Protein AF-A0A928ZS69-F1 (afdb_monomer_lite)

Structure (mmCIF, N/CA/C/O backbone):
data_AF-A0A928ZS69-F1
#
_entry.id   AF-A0A928ZS69-F1
#
loop_
_atom_site.group_PDB
_atom_site.id
_atom_site.type_symbol
_atom_site.label_atom_id
_atom_site.label_alt_id
_atom_site.label_comp_id
_atom_site.label_asym_id
_atom_site.label_entity_id
_atom_site.label_seq_id
_atom_site.pdbx_PDB_ins_code
_atom_site.Cartn_x
_atom_site.Cartn_y
_atom_site.Cartn_z
_atom_site.occupancy
_atom_site.B_iso_or_equiv
_atom_site.auth_seq_id
_atom_site.auth_comp_id
_atom_site.auth_asym_id
_atom_site.auth_atom_id
_atom_site.pdbx_PDB_model_num
ATOM 1 N N . MET A 1 1 ? 31.837 21.380 -60.519 1.00 52.06 1 MET A N 1
ATOM 2 C CA . MET A 1 1 ? 32.687 22.380 -59.843 1.00 52.06 1 MET A CA 1
ATOM 3 C C . MET A 1 1 ? 31.776 23.317 -59.082 1.00 52.06 1 MET A C 1
ATOM 5 O O . MET A 1 1 ? 30.892 23.883 -59.709 1.00 52.06 1 MET A O 1
ATOM 9 N N . ASN A 1 2 ? 31.932 23.358 -57.757 1.00 49.41 2 ASN A N 1
ATOM 10 C CA . ASN A 1 2 ? 31.827 24.525 -56.868 1.00 49.41 2 ASN A CA 1
ATOM 11 C C . ASN A 1 2 ? 31.516 24.033 -55.454 1.00 49.41 2 ASN A C 1
ATOM 13 O O . ASN A 1 2 ? 30.385 23.741 -55.080 1.00 49.41 2 ASN A O 1
ATOM 17 N N . SER A 1 3 ? 32.611 23.883 -54.725 1.00 57.19 3 SER A N 1
ATOM 18 C CA . SER A 1 3 ? 32.737 23.588 -53.311 1.00 57.19 3 SER A CA 1
ATOM 19 C C . SER A 1 3 ? 32.250 24.773 -52.474 1.00 57.19 3 SER A C 1
ATOM 21 O O . SER A 1 3 ? 32.587 25.909 -52.799 1.00 57.19 3 SER A O 1
ATOM 23 N N . ASN A 1 4 ? 31.582 24.521 -51.346 1.00 54.34 4 ASN A N 1
ATOM 24 C CA . ASN A 1 4 ? 31.910 25.264 -50.131 1.00 54.34 4 ASN A CA 1
ATOM 25 C C . ASN A 1 4 ? 31.551 24.484 -48.860 1.00 54.34 4 ASN A C 1
ATOM 27 O O . ASN A 1 4 ? 30.410 24.093 -48.632 1.00 54.34 4 ASN A O 1
ATOM 31 N N . LEU A 1 5 ? 32.599 24.253 -48.076 1.00 50.59 5 LEU A N 1
ATOM 32 C CA . LEU A 1 5 ? 32.616 23.784 -46.697 1.00 50.59 5 LEU A CA 1
ATOM 33 C C . LEU A 1 5 ? 32.276 24.958 -45.762 1.00 50.59 5 LEU A C 1
ATOM 35 O O . LEU A 1 5 ? 32.548 26.101 -46.128 1.00 50.59 5 LEU A O 1
ATOM 39 N N . THR A 1 6 ? 31.854 24.672 -44.522 1.00 53.41 6 THR A N 1
ATOM 40 C CA . THR A 1 6 ? 32.539 25.124 -43.277 1.00 53.41 6 THR A CA 1
ATOM 41 C C . THR A 1 6 ? 31.583 25.385 -42.096 1.00 53.41 6 THR A C 1
ATOM 43 O O . THR A 1 6 ? 30.849 26.363 -42.078 1.00 53.41 6 THR A O 1
ATOM 46 N N . SER A 1 7 ? 31.727 24.502 -41.095 1.00 46.88 7 SER A N 1
ATOM 47 C CA . SER A 1 7 ? 31.716 24.680 -39.626 1.00 46.88 7 SER A CA 1
ATOM 48 C C . SER A 1 7 ? 30.489 25.149 -38.837 1.00 46.88 7 SER A C 1
ATOM 50 O O . SER A 1 7 ? 29.906 26.193 -39.095 1.00 46.88 7 SER A O 1
ATOM 52 N N . GLY A 1 8 ? 30.256 24.443 -37.715 1.00 52.53 8 GLY A N 1
ATOM 53 C CA . GLY A 1 8 ? 29.546 25.013 -36.566 1.00 52.53 8 GLY A CA 1
ATOM 54 C C . GLY A 1 8 ? 29.026 24.075 -35.467 1.00 52.53 8 GLY A C 1
ATOM 55 O O . GLY A 1 8 ? 28.020 24.420 -34.862 1.00 52.53 8 GLY A O 1
ATOM 56 N N . LEU A 1 9 ? 29.635 22.912 -35.183 1.00 53.66 9 LEU A N 1
ATOM 57 C CA . LEU A 1 9 ? 29.289 22.127 -33.981 1.00 53.66 9 LEU A CA 1
ATOM 58 C C . LEU A 1 9 ? 29.916 22.785 -32.736 1.00 53.66 9 LEU A C 1
ATOM 60 O O . LEU A 1 9 ? 31.131 22.723 -32.552 1.00 53.66 9 LEU A O 1
ATOM 64 N N . GLN A 1 10 ? 29.098 23.394 -31.876 1.00 60.47 10 GLN A N 1
ATOM 65 C CA . GLN A 1 10 ? 29.521 23.924 -30.577 1.00 60.47 10 GLN A CA 1
ATOM 66 C C . GLN A 1 10 ? 29.057 22.964 -29.468 1.00 60.47 10 GLN A C 1
ATOM 68 O O . GLN A 1 10 ? 27.871 22.892 -29.154 1.00 60.47 10 GLN A O 1
ATOM 73 N N . ALA A 1 11 ? 29.990 22.215 -28.878 1.00 67.62 11 ALA A N 1
ATOM 74 C CA . ALA A 1 11 ? 29.738 21.401 -27.688 1.00 67.62 11 ALA A CA 1
ATOM 75 C C . ALA A 1 11 ? 29.699 22.279 -26.416 1.00 67.62 11 ALA A C 1
ATOM 77 O O . ALA A 1 11 ? 30.499 23.217 -26.304 1.00 67.62 11 ALA A O 1
ATOM 78 N N . PRO A 1 12 ? 28.824 21.992 -25.432 1.00 65.50 12 PRO A N 1
ATOM 79 C CA . PRO A 1 12 ? 28.835 22.684 -24.150 1.00 65.50 12 PRO A CA 1
ATOM 80 C C . PRO A 1 12 ? 30.030 22.252 -23.286 1.00 65.50 12 PRO A C 1
ATOM 82 O O . PRO A 1 12 ? 30.376 21.079 -23.164 1.00 65.50 12 PRO A O 1
ATOM 85 N N . LYS A 1 13 ? 30.666 23.256 -22.686 1.00 64.12 13 LYS A N 1
ATOM 86 C CA . LYS A 1 13 ? 31.858 23.183 -21.835 1.00 64.12 13 LYS A CA 1
ATOM 87 C C . LYS A 1 13 ? 31.489 22.632 -20.442 1.00 64.12 13 LYS A C 1
ATOM 89 O O . LYS A 1 13 ? 30.605 23.217 -19.816 1.00 64.12 13 LYS A O 1
ATOM 94 N N . PRO A 1 14 ? 32.157 21.593 -19.904 1.00 61.00 14 PRO A N 1
ATOM 95 C CA . PRO A 1 14 ? 31.966 21.183 -18.515 1.00 61.00 14 PRO A CA 1
ATOM 96 C C . PRO A 1 14 ? 32.609 22.219 -17.583 1.00 61.00 14 PRO A C 1
ATOM 98 O O . PRO A 1 14 ? 33.804 22.510 -17.685 1.00 61.00 14 PRO A O 1
ATOM 101 N N . GLN A 1 15 ? 31.806 22.822 -16.705 1.00 60.47 15 GLN A N 1
ATOM 102 C CA . GLN A 1 15 ? 32.299 23.734 -15.677 1.00 60.47 15 GLN A CA 1
ATOM 103 C C . GLN A 1 15 ? 32.745 22.940 -14.451 1.00 60.47 15 GLN A C 1
ATOM 105 O O . GLN A 1 15 ? 32.098 21.986 -14.028 1.00 60.47 15 GLN A O 1
ATOM 110 N N . GLY A 1 16 ? 33.921 23.321 -13.957 1.00 54.66 16 GLY A N 1
ATOM 111 C CA . GLY A 1 16 ? 34.729 22.555 -13.029 1.00 54.66 16 GLY A CA 1
ATOM 112 C C . GLY A 1 16 ? 34.169 22.448 -11.616 1.00 54.66 16 GLY A C 1
ATOM 113 O O . GLY A 1 16 ? 33.517 23.348 -11.092 1.00 54.66 16 GLY A O 1
ATOM 114 N N . LEU A 1 17 ? 34.554 21.332 -11.002 1.00 53.12 17 LEU A N 1
ATOM 115 C CA . LEU A 1 17 ? 34.678 21.132 -9.567 1.00 53.12 17 LEU A CA 1
ATOM 116 C C . LEU A 1 17 ? 35.292 22.359 -8.879 1.00 53.12 17 LEU A C 1
ATOM 118 O O . LEU A 1 17 ? 36.409 22.764 -9.208 1.00 53.12 17 LEU A O 1
ATOM 122 N N . ASN A 1 18 ? 34.607 22.881 -7.862 1.00 59.72 18 ASN A N 1
ATOM 123 C CA . ASN A 1 18 ? 35.239 23.706 -6.844 1.00 59.72 18 ASN A CA 1
ATOM 124 C C . ASN A 1 18 ? 34.989 23.097 -5.463 1.00 59.72 18 ASN A C 1
ATOM 126 O O . ASN A 1 18 ? 33.893 23.142 -4.912 1.00 59.72 18 ASN A O 1
ATOM 130 N N . SER A 1 19 ? 36.047 22.496 -4.938 1.00 59.12 19 SER A N 1
ATOM 131 C CA . SER A 1 19 ? 36.194 21.995 -3.581 1.00 59.12 19 SER A CA 1
ATOM 132 C C . SER A 1 19 ? 37.065 22.972 -2.790 1.00 59.12 19 SER A C 1
ATOM 134 O O . SER A 1 19 ? 38.225 23.159 -3.156 1.00 59.12 19 SER A O 1
ATOM 136 N N . ARG A 1 20 ? 36.507 23.574 -1.728 1.00 54.97 20 ARG A N 1
ATOM 137 C CA . ARG A 1 20 ? 37.128 24.322 -0.599 1.00 54.97 20 ARG A CA 1
ATOM 138 C C . ARG A 1 20 ? 36.021 25.204 -0.010 1.00 54.97 20 ARG A C 1
ATOM 140 O O . ARG A 1 20 ? 35.294 25.813 -0.772 1.00 54.97 20 ARG A O 1
ATOM 147 N N . GLY A 1 21 ? 35.810 25.395 1.280 1.00 45.00 21 GLY A N 1
ATOM 148 C CA . GLY A 1 21 ? 36.382 24.960 2.547 1.00 45.00 21 GLY A CA 1
ATOM 149 C C . GLY A 1 21 ? 35.400 25.506 3.606 1.00 45.00 21 GLY A C 1
ATOM 150 O O . GLY A 1 21 ? 34.723 26.496 3.365 1.00 45.00 21 GLY A O 1
ATOM 151 N N . ARG A 1 22 ? 35.119 24.756 4.666 1.00 49.00 22 ARG A N 1
ATOM 152 C CA . ARG A 1 22 ? 35.735 24.926 5.991 1.00 49.00 22 ARG A CA 1
ATOM 153 C C . ARG A 1 22 ? 35.229 26.155 6.775 1.00 49.00 22 ARG A C 1
ATOM 155 O O . ARG A 1 22 ? 35.541 27.281 6.419 1.00 49.00 22 ARG A O 1
ATOM 162 N N . HIS A 1 23 ? 34.629 25.827 7.926 1.00 48.44 23 HIS A N 1
ATOM 163 C CA . HIS A 1 23 ? 34.365 26.638 9.126 1.00 48.44 23 HIS A CA 1
ATOM 164 C C . HIS A 1 23 ? 33.170 27.593 9.082 1.00 48.44 23 HIS A C 1
ATOM 166 O O . HIS A 1 23 ? 33.235 28.634 8.452 1.00 48.44 23 HIS A O 1
ATOM 172 N N . GLU A 1 24 ? 32.137 27.279 9.866 1.00 49.50 24 GLU A N 1
ATOM 173 C CA . GLU A 1 24 ? 31.818 28.050 11.074 1.00 49.50 24 GLU A CA 1
ATOM 174 C C . GLU A 1 24 ? 31.040 27.170 12.061 1.00 49.50 24 GLU A C 1
ATOM 176 O O . GLU A 1 24 ? 30.168 26.379 11.706 1.00 49.50 24 GLU A O 1
ATOM 181 N N . ALA A 1 25 ? 31.465 27.255 13.317 1.00 47.62 25 ALA A N 1
ATOM 182 C CA . ALA A 1 25 ? 31.039 26.428 14.425 1.00 47.62 25 ALA A CA 1
ATOM 183 C C . ALA A 1 25 ? 29.784 27.016 15.081 1.00 47.62 25 ALA A C 1
ATOM 185 O O . ALA A 1 25 ? 29.867 27.961 15.863 1.00 47.62 25 ALA A O 1
ATOM 186 N N . GLY A 1 26 ? 28.626 26.409 14.829 1.00 48.03 26 GLY A N 1
ATOM 187 C CA . GLY A 1 26 ? 27.419 26.628 15.623 1.00 48.03 26 GLY A CA 1
ATOM 188 C C . GLY A 1 26 ? 27.461 25.788 16.897 1.00 48.03 26 GLY A C 1
ATOM 189 O O . GLY A 1 26 ? 27.039 24.635 16.902 1.00 48.03 26 GLY A O 1
ATOM 190 N N . LYS A 1 27 ? 27.981 26.355 17.991 1.00 55.06 27 LYS A N 1
ATOM 191 C CA . LYS A 1 27 ? 27.787 25.813 19.345 1.00 55.06 27 LYS A CA 1
ATOM 192 C C . LYS A 1 27 ? 26.307 25.948 19.717 1.00 55.06 27 LYS A C 1
ATOM 194 O O . LYS A 1 27 ? 25.904 26.998 20.206 1.00 55.06 27 LYS A O 1
ATOM 199 N N . SER A 1 28 ? 25.518 24.893 19.524 1.00 51.44 28 SER A N 1
ATOM 200 C CA . SER A 1 28 ? 24.246 24.735 20.231 1.00 51.44 28 SER A CA 1
ATOM 201 C C . SER A 1 28 ? 24.444 23.752 21.376 1.00 51.44 28 SER A C 1
ATOM 203 O O . SER A 1 28 ? 24.835 22.601 21.192 1.00 51.44 28 SER A O 1
ATOM 205 N N . LYS A 1 29 ? 24.278 24.292 22.576 1.00 55.56 29 LYS A N 1
ATOM 206 C CA . LYS A 1 29 ? 24.449 23.658 23.873 1.00 55.56 29 LYS A CA 1
ATOM 207 C C . LYS A 1 29 ? 23.149 22.909 24.158 1.00 55.56 29 LYS A C 1
ATOM 209 O O . LYS A 1 29 ? 22.140 23.544 24.434 1.00 55.56 29 LYS A O 1
ATOM 214 N N . ILE A 1 30 ? 23.165 21.588 24.009 1.00 56.69 30 ILE A N 1
ATOM 215 C CA . ILE A 1 30 ? 22.073 20.728 24.464 1.00 56.69 30 ILE A CA 1
ATOM 216 C C . ILE A 1 30 ? 22.523 20.181 25.808 1.00 56.69 30 ILE A C 1
ATOM 218 O O . ILE A 1 30 ? 23.520 19.463 25.901 1.00 56.69 30 ILE A O 1
ATOM 222 N N . ASP A 1 31 ? 21.836 20.638 26.845 1.00 56.50 31 ASP A N 1
ATOM 223 C CA . ASP A 1 31 ? 22.073 20.246 28.217 1.00 56.50 31 ASP A CA 1
ATOM 224 C C . ASP A 1 31 ? 21.759 18.751 28.387 1.00 56.50 31 ASP A C 1
ATOM 226 O O . ASP A 1 31 ? 20.649 18.274 28.157 1.00 56.50 31 ASP A O 1
ATOM 230 N N . ASP A 1 32 ? 22.807 18.020 28.757 1.00 52.19 32 ASP A N 1
ATOM 231 C CA . ASP A 1 32 ? 22.828 16.611 29.130 1.00 52.19 32 ASP A CA 1
ATOM 232 C C . ASP A 1 32 ? 22.038 16.431 30.440 1.00 52.19 32 ASP A C 1
ATOM 234 O O . ASP A 1 32 ? 22.563 16.629 31.540 1.00 52.19 32 ASP A O 1
ATOM 238 N N . CYS A 1 33 ? 20.754 16.074 30.342 1.00 48.41 33 CYS A N 1
ATOM 239 C CA . CYS A 1 33 ? 19.967 15.575 31.473 1.00 48.41 33 CYS A CA 1
ATOM 240 C C . CYS A 1 33 ? 20.429 14.152 31.815 1.00 48.41 33 CYS A C 1
ATOM 242 O O . CYS A 1 33 ? 19.803 13.146 31.490 1.00 48.41 33 CYS A O 1
ATOM 244 N N . LYS A 1 34 ? 21.575 14.083 32.490 1.00 46.00 34 LYS A N 1
ATOM 245 C CA . LYS A 1 34 ? 22.149 12.868 33.056 1.00 46.00 34 LYS A CA 1
ATOM 246 C C . LYS A 1 34 ? 21.381 12.476 34.314 1.00 46.00 34 LYS A C 1
ATOM 248 O O . LYS A 1 34 ? 21.787 12.797 35.434 1.00 46.00 34 LYS A O 1
ATOM 253 N N . GLU A 1 35 ? 20.274 11.767 34.134 1.00 46.28 35 GLU A N 1
ATOM 254 C CA . GLU A 1 35 ? 19.536 11.148 35.232 1.00 46.28 35 GLU A CA 1
ATOM 255 C C . GLU A 1 35 ? 20.348 9.970 35.790 1.00 46.28 35 GLU A C 1
ATOM 257 O O . GLU A 1 35 ? 20.321 8.836 35.312 1.00 46.28 35 GLU A O 1
ATOM 262 N N . LYS A 1 36 ? 21.169 10.269 36.801 1.00 46.81 36 LYS A N 1
ATOM 263 C CA . LYS A 1 36 ? 21.888 9.275 37.599 1.00 46.81 36 LYS A CA 1
ATOM 264 C C . LYS A 1 36 ? 20.885 8.514 38.464 1.00 46.81 36 LYS A C 1
ATOM 266 O O . LYS A 1 36 ? 20.670 8.875 39.622 1.00 46.81 36 LYS A O 1
ATOM 271 N N . SER A 1 37 ? 20.335 7.423 37.937 1.00 46.66 37 SER A N 1
ATOM 272 C CA . SER A 1 37 ? 19.657 6.411 38.750 1.00 46.66 37 SER A CA 1
ATOM 273 C C . SER A 1 37 ? 20.688 5.716 39.643 1.00 46.66 37 SER A C 1
ATOM 275 O O . SER A 1 37 ? 21.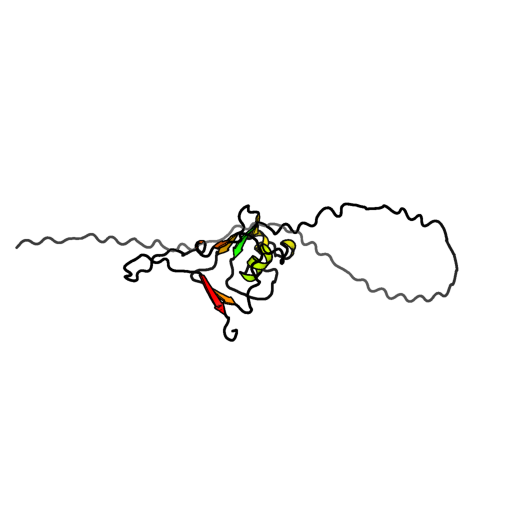378 4.772 39.261 1.00 46.66 37 SER A O 1
ATOM 277 N N . THR A 1 38 ? 20.864 6.275 40.838 1.00 49.91 38 THR A N 1
ATOM 278 C CA . THR A 1 38 ? 21.715 5.730 41.894 1.00 49.91 38 THR A CA 1
ATOM 279 C C . THR A 1 38 ? 20.842 4.815 42.742 1.00 49.91 38 THR A C 1
ATOM 281 O O . THR A 1 38 ? 20.272 5.244 43.745 1.00 49.91 38 THR A O 1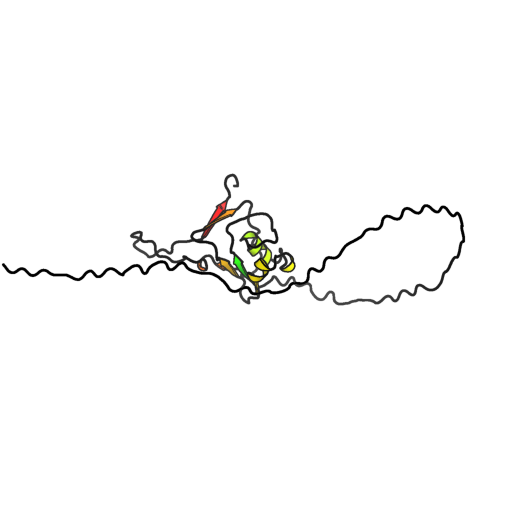
ATOM 284 N N . ALA A 1 39 ? 20.711 3.553 42.336 1.00 45.59 39 ALA A N 1
ATOM 285 C CA . ALA A 1 39 ? 20.084 2.528 43.160 1.00 45.59 39 ALA A CA 1
ATOM 286 C C . ALA A 1 39 ? 20.998 2.232 44.361 1.00 45.59 39 ALA A C 1
ATOM 288 O O . ALA A 1 39 ? 21.967 1.477 44.278 1.00 45.59 39 ALA A O 1
ATOM 289 N N . ARG A 1 40 ? 20.717 2.889 45.489 1.00 55.84 40 ARG A N 1
ATOM 290 C CA . ARG A 1 40 ? 21.316 2.561 46.781 1.00 55.84 40 ARG A CA 1
ATOM 291 C C . ARG A 1 40 ? 20.722 1.246 47.273 1.00 55.84 40 ARG A C 1
ATOM 293 O O . ARG A 1 40 ? 19.564 1.187 47.670 1.00 55.84 40 ARG A O 1
ATOM 300 N N . SER A 1 41 ? 21.560 0.217 47.258 1.00 49.59 41 SER A N 1
ATOM 301 C CA . SER A 1 41 ? 21.392 -0.995 48.050 1.00 49.59 41 SER A CA 1
ATOM 302 C C . SER A 1 41 ? 21.335 -0.630 49.536 1.00 49.59 41 SER A C 1
ATOM 304 O O . SER A 1 41 ? 22.270 -0.025 50.063 1.00 49.59 41 SER A O 1
ATOM 306 N N . LEU A 1 42 ? 20.235 -0.984 50.199 1.00 45.06 42 LEU A N 1
ATOM 307 C CA . LEU A 1 42 ? 20.106 -0.997 51.653 1.00 45.06 42 LEU A CA 1
ATOM 308 C C . LEU A 1 42 ? 19.419 -2.304 52.049 1.00 45.06 42 LEU A C 1
ATOM 310 O O . LEU A 1 42 ? 18.196 -2.402 52.105 1.00 45.06 42 LEU A O 1
ATOM 314 N N . SER A 1 43 ? 20.240 -3.313 52.330 1.00 47.16 43 SER A N 1
ATOM 315 C CA . SER A 1 43 ? 19.848 -4.428 53.185 1.00 47.16 43 SER A CA 1
ATOM 316 C C . SER A 1 43 ? 19.658 -3.902 54.603 1.00 47.16 43 SER A C 1
ATOM 318 O O . SER A 1 43 ? 20.633 -3.523 55.249 1.00 47.16 43 SER A O 1
ATOM 320 N N . ILE A 1 44 ? 18.426 -3.917 55.106 1.00 49.94 44 ILE A N 1
ATOM 321 C CA . ILE A 1 44 ? 18.160 -3.903 56.545 1.00 49.94 44 ILE A CA 1
ATOM 322 C C . ILE A 1 44 ? 17.123 -4.986 56.822 1.00 49.94 44 ILE A C 1
ATOM 324 O O . ILE A 1 44 ? 15.943 -4.856 56.509 1.00 49.94 44 ILE A O 1
ATOM 328 N N . ALA A 1 45 ? 17.612 -6.080 57.399 1.00 48.69 45 ALA A N 1
ATOM 329 C CA . ALA A 1 45 ? 16.799 -7.056 58.091 1.00 48.69 45 ALA A CA 1
ATOM 330 C C . ALA A 1 45 ? 16.241 -6.419 59.371 1.00 48.69 45 ALA A C 1
ATOM 332 O O . ALA A 1 45 ? 17.001 -5.883 60.176 1.00 48.69 45 ALA A O 1
ATOM 333 N N . ALA A 1 46 ? 14.931 -6.519 59.579 1.00 50.47 46 ALA A N 1
ATOM 334 C CA . ALA A 1 46 ? 14.319 -6.335 60.887 1.00 50.47 46 ALA A CA 1
ATOM 335 C C . ALA A 1 46 ? 13.060 -7.207 60.981 1.00 50.47 46 ALA A C 1
ATOM 337 O O . ALA A 1 46 ? 11.991 -6.853 60.491 1.00 50.47 46 ALA A O 1
ATOM 338 N N . LEU A 1 47 ? 13.229 -8.374 61.609 1.00 45.62 47 LEU A N 1
ATOM 339 C CA . LEU A 1 47 ? 12.156 -9.129 62.248 1.00 45.62 47 LEU A CA 1
ATOM 340 C C . LEU A 1 47 ? 11.497 -8.241 63.307 1.00 45.62 47 LEU A C 1
ATOM 342 O O . LEU A 1 47 ? 12.186 -7.838 64.239 1.00 45.62 47 LEU A O 1
ATOM 346 N N . TRP A 1 48 ? 10.179 -8.054 63.232 1.00 53.84 48 TRP A N 1
ATOM 347 C CA . TRP A 1 48 ? 9.341 -7.833 64.412 1.00 53.84 48 TRP A CA 1
ATOM 348 C C . TRP A 1 48 ? 7.986 -8.523 64.230 1.00 53.84 48 TRP A C 1
ATOM 350 O O . TRP A 1 48 ? 7.201 -8.186 63.347 1.00 53.84 48 TRP A O 1
ATOM 360 N N . LEU A 1 49 ? 7.747 -9.520 65.085 1.00 48.22 49 LEU A N 1
ATOM 361 C CA . LEU A 1 49 ? 6.431 -10.061 65.409 1.00 48.22 49 LEU A CA 1
ATOM 362 C C . LEU A 1 49 ? 5.590 -8.958 66.065 1.00 48.22 49 LEU A C 1
ATOM 364 O O . LEU A 1 49 ? 6.061 -8.291 66.984 1.00 48.22 49 LEU A O 1
ATOM 368 N N . GLY A 1 50 ? 4.331 -8.831 65.655 1.00 44.44 50 GLY A N 1
ATOM 369 C CA . GLY A 1 50 ? 3.369 -7.964 66.328 1.00 44.44 50 GLY A CA 1
ATOM 370 C C . GLY A 1 50 ? 2.019 -7.964 65.631 1.00 44.44 50 GLY A C 1
ATOM 371 O O . GLY A 1 50 ? 1.730 -7.094 64.818 1.00 44.44 50 GLY A O 1
ATOM 372 N N . THR A 1 51 ? 1.189 -8.957 65.936 1.00 51.62 51 THR A N 1
ATOM 373 C CA . THR A 1 51 ? -0.227 -8.981 65.567 1.00 51.62 51 THR A CA 1
ATOM 374 C C . THR A 1 51 ? -0.972 -7.873 66.308 1.00 51.62 51 THR A C 1
ATOM 376 O O . THR A 1 51 ? -1.043 -7.908 67.536 1.00 51.62 51 THR A O 1
ATOM 379 N N . LEU A 1 52 ? -1.589 -6.945 65.578 1.00 45.34 52 LEU A N 1
ATOM 380 C CA . LEU A 1 52 ? -2.672 -6.129 66.116 1.00 45.34 52 LEU A CA 1
ATOM 381 C C . LEU A 1 52 ? -3.805 -6.049 65.092 1.00 45.34 52 LEU A C 1
ATOM 383 O O . LEU A 1 52 ? -3.717 -5.391 64.058 1.00 45.34 52 LEU A O 1
ATOM 387 N N . THR A 1 53 ? -4.867 -6.783 65.394 1.00 51.81 53 THR A N 1
ATOM 388 C CA . THR A 1 53 ? -6.174 -6.711 64.750 1.00 51.81 53 THR A CA 1
ATOM 389 C C . THR A 1 53 ? -6.797 -5.342 65.003 1.00 51.81 53 THR A C 1
ATOM 391 O O . THR A 1 53 ? -7.170 -5.044 66.135 1.00 51.81 53 THR A O 1
ATOM 394 N N . SER A 1 54 ? -6.974 -4.552 63.947 1.00 51.50 54 SER A N 1
ATOM 395 C CA . SER A 1 54 ? -7.942 -3.455 63.931 1.00 51.50 54 SER A CA 1
ATOM 396 C C . SER A 1 54 ? -8.846 -3.623 62.721 1.00 51.50 54 SER A C 1
ATOM 398 O O . SER A 1 54 ? -8.468 -3.332 61.589 1.00 51.50 54 SER A O 1
ATOM 400 N N . ALA A 1 55 ? -10.050 -4.126 62.984 1.00 57.34 55 ALA A N 1
ATOM 401 C CA . ALA A 1 55 ? -11.164 -4.052 62.060 1.00 57.34 55 ALA A CA 1
ATOM 402 C C . ALA A 1 55 ? -11.626 -2.591 61.990 1.00 57.34 55 ALA A C 1
ATOM 404 O O . ALA A 1 55 ? -12.243 -2.086 62.926 1.00 57.34 55 ALA A O 1
ATOM 405 N N . ILE A 1 56 ? -11.314 -1.908 60.889 1.00 51.72 56 ILE A N 1
ATOM 406 C CA . ILE A 1 56 ? -11.968 -0.650 60.525 1.00 51.72 56 ILE A CA 1
ATOM 407 C C . ILE A 1 56 ? -12.931 -0.974 59.389 1.00 51.72 56 ILE A C 1
ATOM 409 O O . ILE A 1 56 ? -12.554 -1.068 58.225 1.00 51.72 56 ILE A O 1
ATOM 413 N N . THR A 1 57 ? -14.189 -1.168 59.765 1.00 47.38 57 THR A N 1
ATOM 414 C CA . THR A 1 57 ? -15.329 -1.197 58.853 1.00 47.38 57 THR A CA 1
ATOM 415 C C . THR A 1 57 ? -15.971 0.183 58.892 1.00 47.38 57 THR A C 1
ATOM 417 O O . THR A 1 57 ? -16.566 0.515 59.914 1.00 47.38 57 THR A O 1
ATOM 420 N N . LEU A 1 58 ? -15.909 0.975 57.811 1.00 45.38 58 LEU A N 1
ATOM 421 C CA . LEU A 1 58 ? -16.964 1.962 57.547 1.00 45.38 58 LEU A CA 1
ATOM 422 C C . LEU A 1 58 ? -17.040 2.435 56.083 1.00 45.38 58 LEU A C 1
ATOM 424 O O . LEU A 1 58 ? -16.120 3.048 55.555 1.00 45.38 58 LEU A O 1
ATOM 428 N N . ALA A 1 59 ? -18.225 2.186 55.517 1.00 49.09 59 ALA A N 1
ATOM 429 C CA . ALA A 1 59 ? -18.898 2.881 54.419 1.00 49.09 59 ALA A CA 1
ATOM 430 C C . ALA A 1 59 ? -18.248 2.864 53.023 1.00 49.09 59 ALA A C 1
ATOM 432 O O . ALA A 1 59 ? -17.789 3.877 52.502 1.00 49.09 59 ALA A O 1
ATOM 433 N N . ILE A 1 60 ? -18.370 1.720 52.348 1.00 48.00 60 ILE A N 1
ATOM 434 C CA . ILE A 1 60 ? -18.345 1.663 50.885 1.00 48.00 60 ILE A CA 1
ATOM 435 C C . ILE A 1 60 ? -19.736 2.101 50.402 1.00 48.00 60 ILE A C 1
ATOM 437 O O . ILE A 1 60 ? -20.693 1.337 50.504 1.00 48.00 60 ILE A O 1
ATOM 441 N N . ALA A 1 61 ? -19.880 3.333 49.915 1.00 59.91 61 ALA A N 1
ATOM 442 C CA . ALA A 1 61 ? -21.054 3.712 49.135 1.00 59.91 61 ALA A CA 1
ATOM 443 C C . ALA A 1 61 ? -20.790 3.335 47.669 1.00 59.91 61 ALA A C 1
ATOM 445 O O . ALA A 1 61 ? -19.904 3.940 47.058 1.00 59.91 61 ALA A O 1
ATOM 446 N N . PRO A 1 62 ? -21.519 2.381 47.058 1.00 54.69 62 PRO A N 1
ATOM 447 C CA . PRO A 1 62 ? -21.472 2.233 45.619 1.00 54.69 62 PRO A CA 1
ATOM 448 C C . PRO A 1 62 ? -22.267 3.398 45.035 1.00 54.69 62 PRO A C 1
ATOM 450 O O . PRO A 1 62 ? -23.490 3.348 44.913 1.00 54.69 62 PRO A O 1
ATOM 453 N N . LYS A 1 63 ? -21.579 4.481 44.669 1.00 49.84 63 LYS A N 1
ATOM 454 C CA . LYS A 1 63 ? -22.138 5.388 43.672 1.00 49.84 63 LYS A CA 1
ATOM 455 C C . LYS A 1 63 ? -22.087 4.624 42.356 1.00 49.84 63 LYS A C 1
ATOM 457 O O . LYS A 1 63 ? -21.095 4.680 41.638 1.00 49.84 63 LYS A O 1
ATOM 462 N N . VAL A 1 64 ? -23.138 3.851 42.090 1.00 53.06 64 VAL A N 1
ATOM 463 C CA . VAL A 1 64 ? -23.417 3.315 40.761 1.00 53.06 64 VAL A CA 1
ATOM 464 C C . VAL A 1 64 ? -23.682 4.534 39.887 1.00 53.06 64 VAL A C 1
ATOM 466 O O . VAL A 1 64 ? -24.796 5.045 39.815 1.00 53.06 64 VAL A O 1
ATOM 469 N N . ILE A 1 65 ? -22.621 5.077 39.296 1.00 56.44 65 ILE A N 1
ATOM 470 C CA . ILE A 1 65 ? -22.760 5.955 38.148 1.00 56.44 65 ILE A CA 1
ATOM 471 C C . ILE A 1 65 ? -23.150 5.001 37.030 1.00 56.44 65 ILE A C 1
ATOM 473 O O . ILE A 1 65 ? -22.316 4.266 36.510 1.00 56.44 65 ILE A O 1
ATOM 477 N N . ALA A 1 66 ? -24.444 4.958 36.730 1.00 55.06 66 ALA A N 1
ATOM 478 C CA . ALA A 1 66 ? -24.926 4.419 35.478 1.00 55.06 66 ALA A CA 1
ATOM 479 C C . ALA A 1 66 ? -24.315 5.272 34.357 1.00 55.06 66 ALA A C 1
ATOM 481 O O . ALA A 1 66 ? -24.881 6.283 33.955 1.00 55.06 66 ALA A O 1
ATOM 482 N N . GLN A 1 67 ? -23.124 4.897 33.892 1.00 51.75 67 GLN A N 1
ATOM 483 C CA . GLN A 1 67 ? -22.643 5.271 32.569 1.00 51.75 67 GLN A CA 1
ATOM 484 C C . GLN A 1 67 ? -23.421 4.416 31.573 1.00 51.75 67 GLN A C 1
ATOM 486 O O . GLN A 1 67 ? -22.949 3.400 31.078 1.00 51.75 67 GLN A O 1
ATOM 491 N N . ALA A 1 68 ? -24.667 4.813 31.337 1.00 57.12 68 ALA A N 1
ATOM 492 C CA . ALA A 1 68 ? -25.357 4.495 30.102 1.00 57.12 68 ALA A CA 1
ATOM 493 C C . ALA A 1 68 ? -24.949 5.557 29.075 1.00 57.12 68 ALA A C 1
ATOM 495 O O . ALA A 1 68 ? -25.781 6.332 28.619 1.00 57.12 68 ALA A O 1
ATOM 496 N N . ASP A 1 69 ? -23.652 5.635 28.773 1.00 53.06 69 ASP A N 1
ATOM 497 C CA . ASP A 1 69 ? -23.184 6.406 27.630 1.00 53.06 69 ASP A CA 1
ATOM 498 C C . ASP A 1 69 ? -23.170 5.465 26.422 1.00 53.06 69 ASP A C 1
ATOM 500 O O . ASP A 1 69 ? -22.251 4.683 26.202 1.00 53.06 69 ASP A O 1
ATOM 504 N N . ASN A 1 70 ? -24.272 5.543 25.680 1.00 54.31 70 ASN A N 1
ATOM 505 C CA . ASN A 1 70 ? -24.278 5.574 24.221 1.00 54.31 70 ASN A CA 1
ATOM 506 C C . ASN A 1 70 ? -23.623 4.367 23.526 1.00 54.31 70 ASN A C 1
ATOM 508 O O . ASN A 1 70 ? -22.563 4.477 22.918 1.00 54.31 70 ASN A O 1
ATOM 512 N N . LEU A 1 71 ? -24.344 3.243 23.468 1.00 51.50 71 LEU A N 1
ATOM 513 C CA . LEU A 1 71 ? -24.166 2.232 22.409 1.00 51.50 71 LEU A CA 1
ATOM 514 C C . LEU A 1 71 ? -24.746 2.732 21.068 1.00 51.50 71 LEU A C 1
ATOM 516 O O . LEU A 1 71 ? -25.423 1.995 20.352 1.00 51.50 71 LEU A O 1
ATOM 520 N N . SER A 1 72 ? -24.546 4.014 20.763 1.00 52.31 72 SER A N 1
ATOM 521 C CA . SER A 1 72 ? -24.958 4.617 19.505 1.00 52.31 72 SER A CA 1
ATOM 522 C C . SER A 1 72 ? -23.926 4.223 18.462 1.00 52.31 72 SER A C 1
ATOM 524 O O . SER A 1 72 ? -22.869 4.833 18.374 1.00 52.31 72 SER A O 1
ATOM 526 N N . GLU A 1 73 ? -24.245 3.147 17.749 1.00 55.41 73 GLU A N 1
ATOM 527 C CA . GLU A 1 73 ? -23.719 2.807 16.430 1.00 55.41 73 GLU A CA 1
ATOM 528 C C . GLU A 1 73 ? -22.191 2.903 16.309 1.00 55.41 73 GLU A C 1
ATOM 530 O O . GLU A 1 73 ? -21.639 3.867 15.787 1.00 55.41 73 GLU A O 1
ATOM 535 N N . VAL A 1 74 ? -21.501 1.816 16.680 1.00 47.19 74 VAL A N 1
ATOM 536 C CA . VAL A 1 74 ? -20.237 1.466 16.014 1.00 47.19 74 VAL A CA 1
ATOM 537 C C . VAL A 1 74 ? -20.599 1.068 14.581 1.00 47.19 74 VAL A C 1
ATOM 539 O O . VAL A 1 74 ? -20.612 -0.105 14.212 1.00 47.19 74 VAL A O 1
ATOM 542 N N . LEU A 1 75 ? -21.000 2.052 13.781 1.00 53.28 75 LEU A N 1
ATOM 543 C CA . LEU A 1 75 ? -20.919 1.938 12.346 1.00 53.28 75 LEU A CA 1
ATOM 544 C C . LEU A 1 75 ? -19.417 1.916 12.081 1.00 53.28 75 LEU A C 1
ATOM 546 O O . LEU A 1 75 ? -18.720 2.882 12.382 1.00 53.28 75 LEU A O 1
ATOM 550 N N . LEU A 1 76 ? -18.902 0.771 11.637 1.00 54.84 76 LEU A N 1
ATOM 551 C CA . LEU A 1 76 ? -17.542 0.664 11.124 1.00 54.84 76 LEU A CA 1
ATOM 552 C C . LEU A 1 76 ? -17.469 1.571 9.890 1.00 54.84 76 LEU A C 1
ATOM 554 O O . LEU A 1 76 ? -17.684 1.120 8.766 1.00 54.84 76 LEU A O 1
ATOM 558 N N . GLU A 1 77 ? -17.261 2.868 10.104 1.00 66.50 77 GLU A N 1
ATOM 559 C CA . GLU A 1 77 ? -16.890 3.793 9.048 1.00 66.50 77 GLU A CA 1
ATOM 560 C C . GLU A 1 77 ? -15.526 3.324 8.559 1.00 66.50 77 GLU A C 1
ATOM 562 O O . GLU A 1 77 ? -14.497 3.548 9.198 1.00 66.50 77 GLU A O 1
ATOM 567 N N . LEU A 1 78 ? -15.545 2.574 7.455 1.00 71.50 78 LEU A N 1
ATOM 568 C CA . LEU A 1 78 ? -14.328 2.203 6.757 1.00 71.50 78 LEU A CA 1
ATOM 569 C C . LEU A 1 78 ? -13.563 3.495 6.456 1.00 71.50 78 LEU A C 1
ATOM 571 O O . LEU A 1 78 ? -14.166 4.460 5.969 1.00 71.50 78 LEU A O 1
ATOM 575 N N . PRO A 1 79 ? -12.261 3.546 6.764 1.00 80.81 79 PRO A N 1
ATOM 576 C CA . PRO A 1 79 ? -11.481 4.750 6.558 1.00 80.81 79 PRO A CA 1
ATOM 577 C C . PRO A 1 79 ? -11.472 5.099 5.067 1.00 80.81 79 PRO A C 1
ATOM 579 O O . PRO A 1 79 ? -11.017 4.323 4.230 1.00 80.81 79 PRO A O 1
ATOM 582 N N . VAL A 1 80 ? -11.967 6.289 4.724 1.00 93.50 80 VAL A N 1
ATOM 583 C CA . VAL A 1 80 ? -11.870 6.809 3.358 1.00 93.50 80 VAL A CA 1
ATOM 584 C C . VAL A 1 80 ? -10.566 7.590 3.250 1.00 93.50 80 VAL A C 1
ATOM 586 O O . VAL A 1 80 ? -10.442 8.715 3.740 1.00 93.50 80 VAL A O 1
ATOM 589 N N . VAL A 1 81 ? -9.556 6.949 2.667 1.00 96.50 81 VAL A N 1
ATOM 590 C CA . VAL A 1 81 ? -8.173 7.436 2.675 1.00 96.50 81 VAL A CA 1
ATOM 591 C C . VAL A 1 81 ? -7.524 7.357 1.297 1.00 96.50 81 VAL A C 1
ATOM 593 O O . VAL A 1 81 ? -7.819 6.476 0.493 1.00 96.50 81 VAL A O 1
ATOM 596 N N . ASP A 1 82 ? -6.626 8.298 1.043 1.00 97.94 82 ASP A N 1
ATOM 597 C CA . ASP A 1 82 ? -5.628 8.244 -0.020 1.00 97.94 82 ASP A CA 1
ATOM 598 C C . ASP A 1 82 ? -4.298 7.809 0.612 1.00 97.94 82 ASP A C 1
ATOM 600 O O . ASP A 1 82 ? -3.821 8.443 1.559 1.00 97.94 82 ASP A O 1
ATOM 604 N N . ILE A 1 83 ? -3.741 6.703 0.121 1.00 98.62 83 ILE A N 1
ATOM 605 C CA . ILE A 1 83 ? -2.550 6.043 0.654 1.00 98.62 83 ILE A CA 1
ATOM 606 C C . ILE A 1 83 ? -1.465 6.018 -0.422 1.00 98.62 83 ILE A C 1
ATOM 608 O O . ILE A 1 83 ? -1.718 5.596 -1.549 1.00 98.62 83 ILE A O 1
ATOM 612 N N . THR A 1 84 ? -0.237 6.406 -0.075 1.00 98.62 84 THR A N 1
ATOM 613 C CA . THR A 1 84 ? 0.931 6.301 -0.966 1.00 98.62 84 THR A CA 1
ATOM 614 C C . THR A 1 84 ? 1.839 5.143 -0.554 1.00 98.62 84 THR A C 1
ATOM 616 O O . THR A 1 84 ? 2.488 5.202 0.486 1.00 98.62 84 THR A O 1
ATOM 619 N N . VAL A 1 85 ? 1.931 4.114 -1.397 1.00 98.50 85 VAL A N 1
ATOM 620 C CA . VAL A 1 85 ? 2.874 2.995 -1.252 1.00 98.50 85 VAL A CA 1
ATOM 621 C C . VAL A 1 85 ? 4.251 3.442 -1.734 1.00 98.50 85 VAL A C 1
ATOM 623 O O . VAL A 1 85 ? 4.398 3.880 -2.878 1.00 98.50 85 VAL A O 1
ATOM 626 N N . ASN A 1 86 ? 5.266 3.327 -0.878 1.00 98.00 86 ASN A N 1
ATOM 627 C CA . ASN A 1 86 ? 6.640 3.746 -1.183 1.00 98.00 86 ASN A CA 1
ATOM 628 C C . ASN A 1 86 ? 7.669 2.602 -1.112 1.00 98.00 86 ASN A C 1
ATOM 630 O O . ASN A 1 86 ? 8.859 2.857 -1.297 1.00 98.00 86 ASN A O 1
ATOM 634 N N . SER A 1 87 ? 7.225 1.367 -0.866 1.00 97.31 87 SER A N 1
ATOM 635 C CA . SER A 1 87 ? 8.083 0.185 -0.786 1.00 97.31 87 SER A CA 1
ATOM 636 C C . SER A 1 87 ? 7.554 -0.975 -1.615 1.00 97.31 87 SER A C 1
ATOM 638 O O . SER A 1 87 ? 6.347 -1.187 -1.744 1.00 97.31 87 SER A O 1
ATOM 640 N N . ASP A 1 88 ? 8.497 -1.701 -2.200 1.00 96.62 88 ASP A N 1
ATOM 641 C CA . ASP A 1 88 ? 8.297 -2.899 -3.006 1.00 96.62 88 ASP A CA 1
ATOM 642 C C . ASP A 1 88 ? 8.440 -4.199 -2.223 1.00 96.62 88 ASP A C 1
ATOM 644 O O . ASP A 1 88 ? 8.286 -5.285 -2.782 1.00 96.62 88 ASP A O 1
ATOM 648 N N . LEU A 1 89 ? 8.708 -4.079 -0.927 1.00 95.94 89 LEU A N 1
ATOM 649 C CA . LEU A 1 89 ? 8.745 -5.199 -0.010 1.00 95.94 89 LEU A CA 1
ATOM 650 C C . LEU A 1 89 ? 7.325 -5.682 0.306 1.00 95.94 89 LEU A C 1
ATOM 652 O O . LEU A 1 89 ? 6.348 -4.931 0.254 1.00 95.94 89 LEU A O 1
ATOM 656 N N . ASP A 1 90 ? 7.240 -6.950 0.689 1.00 96.62 90 ASP A N 1
ATOM 657 C CA . ASP A 1 90 ? 6.065 -7.557 1.301 1.00 96.62 90 ASP A CA 1
ATOM 658 C C . ASP A 1 90 ? 6.503 -8.352 2.535 1.00 96.62 90 ASP A C 1
ATOM 660 O O . ASP A 1 90 ? 7.631 -8.852 2.610 1.00 96.62 90 ASP A O 1
ATOM 664 N N . GLY A 1 91 ? 5.622 -8.458 3.526 1.00 93.88 91 GLY A N 1
ATOM 665 C CA . GLY A 1 91 ? 5.946 -9.112 4.785 1.00 93.88 91 GLY A CA 1
ATOM 666 C C . GLY A 1 91 ? 4.944 -8.848 5.904 1.00 93.88 91 GLY A C 1
ATOM 667 O O . GLY A 1 91 ? 3.863 -8.307 5.671 1.00 93.88 91 GLY A O 1
ATOM 668 N N . PRO A 1 92 ? 5.283 -9.257 7.137 1.00 94.81 92 PRO A N 1
ATOM 669 C CA . PRO A 1 92 ? 4.484 -8.953 8.315 1.00 94.81 92 PRO A CA 1
ATOM 670 C C . PRO A 1 92 ? 4.361 -7.442 8.528 1.00 94.81 92 PRO A C 1
ATOM 672 O O . PRO A 1 92 ? 5.359 -6.729 8.452 1.00 94.81 92 PRO A O 1
ATOM 675 N N . ILE A 1 93 ? 3.158 -6.989 8.884 1.00 96.19 93 ILE A N 1
ATOM 676 C CA . ILE A 1 93 ? 2.883 -5.589 9.233 1.00 96.19 93 ILE A CA 1
ATOM 677 C C . ILE A 1 93 ? 3.799 -5.170 10.384 1.00 96.19 93 ILE A C 1
ATOM 679 O O . ILE A 1 93 ? 3.727 -5.745 11.478 1.00 96.19 93 ILE A O 1
ATOM 683 N N . THR A 1 94 ? 4.652 -4.179 10.143 1.00 95.81 94 THR A N 1
ATOM 684 C CA . THR A 1 94 ? 5.643 -3.712 11.114 1.00 95.81 94 THR A CA 1
ATOM 685 C C . THR A 1 94 ? 5.755 -2.195 11.016 1.00 95.81 94 THR A C 1
ATOM 687 O O . THR A 1 94 ? 6.043 -1.707 9.937 1.00 95.81 94 THR A O 1
ATOM 690 N N . PRO A 1 95 ? 5.613 -1.437 12.120 1.00 97.56 95 PRO A N 1
ATOM 691 C CA . PRO A 1 95 ? 5.788 0.009 12.065 1.00 97.56 95 PRO A CA 1
ATOM 692 C C . PRO A 1 95 ? 7.257 0.354 11.770 1.00 97.56 95 PRO A C 1
ATOM 694 O O . PRO A 1 95 ? 8.126 0.198 12.636 1.00 97.56 95 PRO A O 1
ATOM 697 N N . ASP A 1 96 ? 7.540 0.842 10.568 1.00 97.50 96 ASP A N 1
ATOM 698 C CA . ASP A 1 96 ? 8.867 1.188 10.074 1.00 97.50 96 ASP A CA 1
ATOM 699 C C . ASP A 1 96 ? 8.899 2.519 9.285 1.00 97.50 96 ASP A C 1
ATOM 701 O O . ASP A 1 96 ? 8.328 3.515 9.720 1.00 97.50 96 ASP A O 1
ATOM 705 N N . GLN A 1 97 ? 9.712 2.653 8.239 1.00 97.06 97 GLN A N 1
ATOM 706 C CA . GLN A 1 97 ? 9.853 3.896 7.457 1.00 97.06 97 GLN A CA 1
ATOM 707 C C . GLN A 1 97 ? 9.179 3.814 6.086 1.00 97.06 97 GLN A C 1
ATOM 709 O O . GLN A 1 97 ? 9.265 4.756 5.291 1.00 97.06 97 GLN A O 1
ATOM 714 N N . THR A 1 98 ? 8.541 2.694 5.795 1.00 97.56 98 THR A N 1
ATOM 715 C CA . THR A 1 98 ? 8.004 2.357 4.496 1.00 97.56 98 THR A CA 1
ATOM 716 C C . THR A 1 98 ? 6.601 1.805 4.625 1.00 97.56 98 THR A C 1
ATOM 718 O O . THR A 1 98 ? 6.291 1.094 5.558 1.00 97.56 98 THR A O 1
ATOM 721 N N . LEU A 1 99 ? 5.747 2.143 3.667 1.00 98.56 99 LEU A N 1
ATOM 722 C CA . LEU A 1 99 ? 4.387 1.644 3.591 1.00 98.56 99 LEU A CA 1
ATOM 723 C C . LEU A 1 99 ? 4.301 0.705 2.389 1.00 98.56 99 LEU A C 1
ATOM 725 O O . LEU A 1 99 ? 4.452 1.135 1.238 1.00 98.56 99 LEU A O 1
ATOM 729 N N . THR A 1 100 ? 4.097 -0.579 2.674 1.00 98.31 100 THR A N 1
ATOM 730 C CA . THR A 1 100 ? 3.975 -1.659 1.684 1.00 98.31 100 THR A CA 1
ATOM 731 C C . THR A 1 100 ? 2.557 -1.754 1.112 1.00 98.31 100 THR A C 1
ATOM 733 O O . THR A 1 100 ? 1.593 -1.218 1.663 1.00 98.31 100 THR A O 1
ATOM 736 N N . LEU A 1 101 ? 2.385 -2.481 0.000 1.00 98.50 101 LEU A N 1
ATOM 737 C CA . LEU A 1 101 ? 1.054 -2.709 -0.582 1.00 98.50 101 LEU A CA 1
ATOM 738 C C . LEU A 1 101 ? 0.113 -3.462 0.378 1.00 98.50 101 LEU A C 1
ATOM 740 O O . LEU A 1 101 ? -1.080 -3.159 0.423 1.00 98.50 101 LEU A O 1
ATOM 744 N N . ARG A 1 102 ? 0.632 -4.421 1.156 1.00 98.19 102 ARG A N 1
ATOM 745 C CA . ARG A 1 102 ? -0.159 -5.168 2.145 1.00 98.19 102 ARG A CA 1
ATOM 746 C C . ARG A 1 102 ? -0.710 -4.239 3.218 1.00 98.19 102 ARG A C 1
ATOM 748 O O . ARG A 1 102 ? -1.909 -4.255 3.476 1.00 98.19 102 ARG A O 1
ATOM 755 N N . GLU A 1 103 ? 0.142 -3.393 3.784 1.00 98.44 103 GLU A N 1
ATOM 756 C CA . GLU A 1 103 ? -0.261 -2.412 4.793 1.00 98.44 103 GLU A CA 1
ATOM 757 C C . GLU A 1 103 ? -1.264 -1.411 4.228 1.00 98.44 103 GLU A C 1
ATOM 759 O O . GLU A 1 103 ? -2.263 -1.124 4.880 1.00 98.44 103 GLU A O 1
ATOM 764 N N . ALA A 1 104 ? -1.067 -0.942 2.992 1.00 98.44 104 ALA A N 1
ATOM 765 C CA . ALA A 1 104 ? -2.015 -0.050 2.330 1.00 98.44 104 ALA A CA 1
ATOM 766 C C . ALA A 1 104 ? -3.420 -0.662 2.223 1.00 98.44 104 ALA A C 1
ATOM 768 O O . ALA A 1 104 ? -4.414 0.009 2.504 1.00 98.44 104 ALA A O 1
ATOM 769 N N . ILE A 1 105 ? -3.513 -1.938 1.835 1.00 98.25 105 ILE A N 1
ATOM 770 C CA . ILE A 1 105 ? -4.795 -2.647 1.736 1.00 98.25 105 ILE A CA 1
ATOM 771 C C . ILE A 1 105 ? -5.425 -2.810 3.123 1.00 98.25 105 ILE A C 1
ATOM 773 O O . ILE A 1 105 ? -6.613 -2.544 3.281 1.00 98.25 105 ILE A O 1
ATOM 777 N N . GLU A 1 106 ? -4.650 -3.198 4.136 1.00 97.94 106 GLU A N 1
ATOM 778 C CA . GLU A 1 106 ? -5.151 -3.369 5.507 1.00 97.94 106 GLU A CA 1
ATOM 779 C C . GLU A 1 106 ? -5.627 -2.039 6.114 1.00 97.94 106 GLU A C 1
ATOM 781 O O . GLU A 1 106 ? -6.662 -1.989 6.782 1.00 97.94 106 GLU A O 1
ATOM 786 N N . VAL A 1 107 ? -4.921 -0.935 5.843 1.00 97.81 107 VAL A N 1
ATOM 787 C CA . VAL A 1 107 ? -5.344 0.411 6.254 1.00 97.81 107 VAL A CA 1
ATOM 788 C C . VAL A 1 107 ? -6.645 0.786 5.554 1.00 97.81 107 VAL A C 1
ATOM 790 O O . VAL A 1 107 ? -7.586 1.202 6.223 1.00 97.81 107 VAL A O 1
ATOM 793 N N . ALA A 1 108 ? -6.740 0.606 4.233 1.00 97.19 108 ALA A N 1
ATOM 794 C CA . ALA A 1 108 ? -7.952 0.921 3.475 1.00 97.19 108 ALA A CA 1
ATOM 795 C C . ALA A 1 108 ? -9.158 0.076 3.921 1.00 97.19 108 ALA A C 1
ATOM 797 O O . ALA A 1 108 ? -10.280 0.574 4.000 1.00 97.19 108 ALA A O 1
ATOM 798 N N . ASN A 1 109 ? -8.929 -1.194 4.255 1.00 96.56 109 ASN A N 1
ATOM 799 C CA . ASN A 1 109 ? -9.942 -2.106 4.782 1.00 96.56 109 ASN A CA 1
ATOM 800 C C . ASN A 1 109 ? -10.348 -1.796 6.233 1.00 96.56 109 ASN A C 1
ATOM 802 O O . ASN A 1 109 ? -11.303 -2.389 6.735 1.00 96.56 109 ASN A O 1
ATOM 806 N N . GLY A 1 110 ? -9.629 -0.908 6.927 1.00 95.31 110 GLY A N 1
ATOM 807 C CA . GLY A 1 110 ? -9.844 -0.611 8.343 1.00 95.31 110 GLY A CA 1
ATOM 808 C C . GLY A 1 110 ? -9.410 -1.730 9.297 1.00 95.31 110 GLY A C 1
ATOM 809 O O . GLY A 1 110 ? -9.771 -1.698 10.472 1.00 95.31 110 GLY A O 1
ATOM 810 N N . THR A 1 111 ? -8.655 -2.719 8.816 1.00 96.31 111 THR A N 1
ATOM 811 C CA . THR A 1 111 ? -8.121 -3.839 9.606 1.00 96.31 111 THR A CA 1
ATOM 812 C C . THR A 1 111 ? -6.765 -3.512 10.238 1.00 96.31 111 THR A C 1
ATOM 814 O O . THR A 1 111 ? -6.473 -4.017 11.323 1.00 96.31 111 THR A O 1
ATOM 817 N N . LEU A 1 112 ? -5.983 -2.605 9.635 1.00 97.00 112 LEU A N 1
ATOM 818 C CA . LEU A 1 112 ? -4.795 -1.988 10.237 1.00 97.00 112 LEU A CA 1
ATOM 819 C C . LEU A 1 112 ? -5.120 -0.552 10.689 1.00 97.00 112 LEU A C 1
ATOM 821 O O . LEU A 1 112 ? -5.285 0.334 9.848 1.00 97.00 112 LEU A O 1
ATOM 825 N N . PRO A 1 113 ? -5.234 -0.283 12.004 1.00 95.38 113 PRO A N 1
ATOM 826 C CA . PRO A 1 113 ? -5.566 1.054 12.483 1.00 95.38 113 PRO A CA 1
ATOM 827 C C . PRO A 1 113 ? -4.380 2.019 12.323 1.00 95.38 113 PRO A C 1
ATOM 829 O O . PRO A 1 113 ? -3.229 1.647 12.532 1.00 95.38 113 PRO A O 1
ATOM 832 N N . LEU A 1 114 ? -4.656 3.296 12.028 1.00 95.69 114 LEU A N 1
ATOM 833 C CA . LEU A 1 114 ? -3.611 4.306 11.774 1.00 95.69 114 LEU A CA 1
ATOM 834 C C . LEU A 1 114 ? -2.648 4.520 12.953 1.00 95.69 114 LEU A C 1
ATOM 836 O O . LEU A 1 114 ? -1.512 4.925 12.752 1.00 95.69 114 LEU A O 1
ATOM 840 N N . ASN A 1 115 ? -3.075 4.242 14.188 1.00 95.06 115 ASN A N 1
ATOM 841 C CA . ASN A 1 115 ? -2.213 4.340 15.371 1.00 95.06 115 ASN A CA 1
ATOM 842 C C . ASN A 1 115 ? -1.225 3.168 15.521 1.00 95.06 115 ASN A C 1
ATOM 844 O O . ASN A 1 115 ? -0.380 3.215 16.414 1.00 95.06 115 ASN A O 1
ATOM 848 N N . ALA A 1 116 ? -1.353 2.124 14.698 1.00 96.88 116 ALA A N 1
ATOM 849 C CA . ALA A 1 116 ? -0.383 1.042 14.591 1.00 96.88 116 ALA A CA 1
ATOM 850 C C . ALA A 1 116 ? 0.698 1.332 13.539 1.00 96.88 116 ALA A C 1
ATOM 852 O O . ALA A 1 116 ? 1.692 0.617 13.505 1.00 96.88 116 ALA A O 1
ATOM 853 N N . LEU A 1 117 ? 0.527 2.374 12.720 1.00 97.94 117 LEU A N 1
ATOM 854 C CA . LEU A 1 117 ? 1.546 2.835 11.786 1.00 97.94 117 LEU A CA 1
ATOM 855 C C . LEU A 1 117 ? 2.612 3.661 12.508 1.00 97.94 117 LEU A C 1
ATOM 857 O O . LEU A 1 117 ? 2.360 4.323 13.523 1.00 97.94 117 LEU A O 1
ATOM 861 N N . SER A 1 118 ? 3.810 3.690 11.944 1.00 98.44 118 SER A N 1
ATOM 862 C CA . SER A 1 118 ? 4.839 4.633 12.349 1.00 98.44 118 SER A CA 1
ATOM 863 C C . SER A 1 118 ? 4.440 6.076 11.991 1.00 98.44 118 SER A C 1
ATOM 865 O O . SER A 1 118 ? 3.557 6.309 11.155 1.00 98.44 118 SER A O 1
ATOM 867 N N . PRO A 1 119 ? 5.114 7.093 12.560 1.00 98.25 119 PRO A N 1
ATOM 868 C CA . PRO A 1 119 ? 4.917 8.476 12.130 1.00 98.25 119 PRO A CA 1
ATOM 869 C C . PRO A 1 119 ? 5.227 8.707 10.642 1.00 98.25 119 PRO A C 1
ATOM 871 O O . PRO A 1 119 ? 4.596 9.557 10.016 1.00 98.25 119 PRO A O 1
ATOM 874 N N . THR A 1 120 ? 6.187 7.967 10.076 1.00 98.19 120 THR A N 1
ATOM 875 C CA . THR A 1 120 ? 6.584 8.089 8.665 1.00 98.19 120 THR A CA 1
ATOM 876 C C . THR A 1 120 ? 5.514 7.511 7.745 1.00 98.19 120 THR A C 1
ATOM 878 O O . THR A 1 120 ? 5.133 8.156 6.774 1.00 98.19 120 THR A O 1
ATOM 881 N N . GLU A 1 121 ? 4.985 6.336 8.075 1.00 98.44 121 GLU A N 1
ATOM 882 C CA . GLU A 1 121 ? 3.895 5.689 7.336 1.00 98.44 121 GLU A CA 1
ATOM 883 C C . GLU A 1 121 ? 2.596 6.480 7.438 1.00 98.44 121 GLU A C 1
ATOM 885 O O . GLU A 1 121 ? 1.925 6.712 6.437 1.00 98.44 121 GLU A O 1
ATOM 890 N N . SER A 1 122 ? 2.265 6.969 8.636 1.00 97.94 122 SER A N 1
ATOM 891 C CA . SER A 1 122 ? 1.073 7.793 8.858 1.00 97.94 122 SER A CA 1
ATOM 892 C C . SER A 1 122 ? 1.075 9.052 7.989 1.00 97.94 122 SER A C 1
ATOM 894 O O . SER A 1 122 ? 0.019 9.512 7.570 1.00 97.94 122 SER A O 1
ATOM 896 N N . ALA A 1 123 ? 2.251 9.607 7.678 1.00 98.12 123 ALA A N 1
ATOM 897 C CA . ALA A 1 123 ? 2.379 10.759 6.788 1.00 98.12 123 ALA A CA 1
ATOM 898 C C . ALA A 1 123 ? 2.068 10.436 5.312 1.00 98.12 123 ALA A C 1
ATOM 900 O O . ALA A 1 123 ? 1.837 11.355 4.526 1.00 98.12 123 ALA A O 1
ATOM 901 N N . LEU A 1 124 ? 2.049 9.154 4.934 1.00 98.44 124 LEU A N 1
AT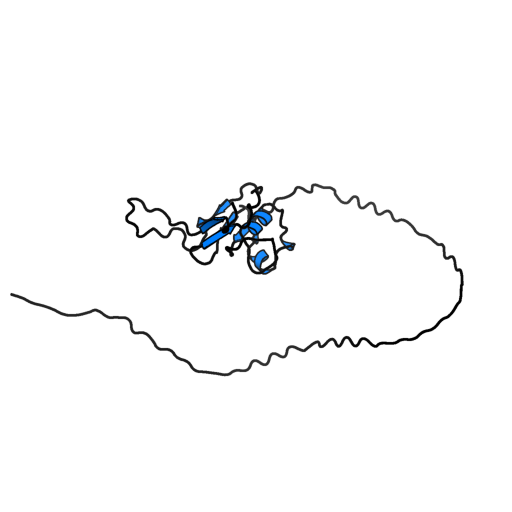OM 902 C CA . LEU A 1 124 ? 1.688 8.664 3.599 1.00 98.44 124 LEU A CA 1
ATOM 903 C C . LEU A 1 124 ? 0.194 8.342 3.470 1.00 98.44 124 LEU A C 1
ATOM 905 O O . LEU A 1 124 ? -0.254 7.982 2.380 1.00 98.44 124 LEU A O 1
ATOM 909 N N . VAL A 1 125 ? -0.568 8.477 4.559 1.00 98.19 125 VAL A N 1
ATOM 910 C CA . VAL A 1 125 ? -2.010 8.238 4.605 1.00 98.19 125 VAL A CA 1
ATOM 911 C C . VAL A 1 125 ? -2.726 9.548 4.898 1.00 98.19 125 VAL A C 1
ATOM 913 O O . VAL A 1 125 ? -2.575 10.146 5.962 1.00 98.19 125 VAL A O 1
ATOM 916 N N . THR A 1 126 ? -3.552 9.993 3.959 1.00 97.44 126 THR A N 1
ATOM 917 C CA . THR A 1 126 ? -4.345 11.216 4.109 1.00 97.44 126 THR A CA 1
ATOM 918 C C . THR A 1 126 ? -5.839 10.918 4.007 1.00 97.44 126 THR A C 1
ATOM 920 O O . THR A 1 126 ? -6.232 10.101 3.173 1.00 97.44 126 THR A O 1
ATOM 923 N N . PRO A 1 127 ? -6.702 11.579 4.798 1.00 95.81 127 PRO A N 1
ATOM 924 C CA . PRO A 1 127 ? -8.148 11.505 4.601 1.00 95.81 127 PRO A CA 1
ATOM 925 C C . PRO A 1 127 ? -8.541 11.936 3.183 1.00 95.81 127 PRO A C 1
ATOM 927 O O . PRO A 1 127 ? -8.022 12.929 2.670 1.00 95.81 127 PRO A O 1
ATOM 930 N N . SER A 1 128 ? -9.480 11.223 2.565 1.00 94.69 128 SER A N 1
ATOM 931 C CA . SER A 1 128 ? -9.957 11.499 1.207 1.00 94.69 128 SER A CA 1
ATOM 932 C C . SER A 1 128 ? -11.465 11.271 1.100 1.00 94.69 128 SER A C 1
ATOM 934 O O . SER A 1 128 ? -12.054 10.568 1.910 1.00 94.69 128 SER A O 1
ATOM 936 N N . ALA A 1 129 ? -12.107 11.862 0.091 1.00 93.12 129 ALA A N 1
ATOM 937 C CA . ALA A 1 129 ? -13.489 11.529 -0.272 1.00 93.12 129 ALA A CA 1
ATOM 938 C C . ALA A 1 129 ? -13.564 10.322 -1.226 1.00 93.12 129 ALA A C 1
ATOM 940 O O . ALA A 1 129 ? -14.613 9.696 -1.359 1.00 93.12 129 ALA A O 1
ATOM 941 N N . THR A 1 130 ? -12.456 10.008 -1.898 1.00 94.38 130 THR A N 1
ATOM 942 C CA . THR A 1 130 ? -12.323 8.900 -2.846 1.00 94.38 130 THR A CA 1
ATOM 943 C C . THR A 1 130 ? -11.175 8.005 -2.388 1.00 94.38 130 THR A C 1
ATOM 945 O O . THR A 1 130 ? -10.025 8.458 -2.417 1.00 94.38 130 THR A O 1
ATOM 948 N N . PRO A 1 131 ? -11.453 6.771 -1.936 1.00 95.94 131 PRO A N 1
ATOM 949 C CA . PRO A 1 131 ? -10.418 5.907 -1.396 1.00 95.94 131 PRO A CA 1
ATOM 950 C C . PRO A 1 131 ? -9.502 5.420 -2.521 1.00 95.94 131 PRO A C 1
ATOM 952 O O . PRO A 1 131 ? -9.962 4.859 -3.521 1.00 95.94 131 PRO A O 1
ATOM 955 N N . GLN A 1 132 ? -8.200 5.642 -2.365 1.00 98.12 132 GLN A N 1
ATOM 956 C CA . GLN A 1 132 ? -7.221 5.345 -3.405 1.00 98.12 132 GLN A CA 1
ATOM 957 C C . GLN A 1 132 ? -5.894 4.878 -2.809 1.00 98.12 132 GLN A C 1
ATOM 959 O O . GLN A 1 132 ? -5.407 5.436 -1.831 1.00 98.12 132 GLN A O 1
ATOM 964 N N . ILE A 1 133 ? -5.283 3.880 -3.443 1.00 98.56 133 ILE A N 1
ATOM 965 C CA . ILE A 1 133 ? -3.888 3.497 -3.230 1.00 98.56 133 ILE A CA 1
ATOM 966 C C . ILE A 1 133 ? -3.084 3.970 -4.441 1.00 98.56 133 ILE A C 1
ATOM 968 O O . ILE A 1 133 ? -3.408 3.636 -5.584 1.00 98.56 133 ILE A O 1
ATOM 972 N N . ARG A 1 134 ? -2.045 4.759 -4.182 1.00 98.31 134 ARG A N 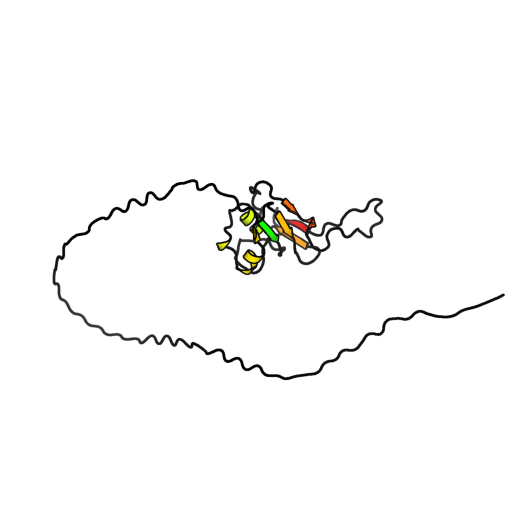1
ATOM 973 C CA . ARG A 1 134 ? -1.094 5.311 -5.152 1.00 98.31 134 ARG A CA 1
ATOM 974 C C . ARG A 1 134 ? 0.288 4.716 -4.943 1.00 98.31 134 ARG A C 1
ATOM 976 O O . ARG A 1 134 ? 0.584 4.187 -3.875 1.00 98.31 134 ARG A O 1
ATOM 983 N N . PHE A 1 135 ? 1.145 4.856 -5.946 1.00 98.12 135 PHE A N 1
ATOM 984 C CA . PHE A 1 135 ? 2.500 4.318 -5.928 1.00 98.12 135 PHE A CA 1
ATOM 985 C C . PHE A 1 135 ? 3.533 5.428 -6.111 1.00 98.12 135 PHE A C 1
ATOM 987 O O . PHE A 1 135 ? 3.406 6.291 -6.977 1.00 98.12 135 PHE A O 1
ATOM 994 N N . ALA A 1 136 ? 4.563 5.388 -5.275 1.00 97.50 136 ALA A N 1
ATOM 995 C CA . ALA A 1 136 ? 5.755 6.221 -5.345 1.00 97.50 136 ALA A CA 1
ATOM 996 C C . ALA A 1 136 ? 6.998 5.353 -5.079 1.00 97.50 136 ALA A C 1
ATOM 998 O O . ALA A 1 136 ? 7.822 5.658 -4.216 1.00 97.50 136 ALA A O 1
ATOM 999 N N . LEU A 1 137 ? 7.097 4.236 -5.801 1.00 96.81 137 LEU A N 1
ATOM 1000 C CA . LEU A 1 137 ? 8.191 3.271 -5.705 1.00 96.81 137 LEU A CA 1
ATOM 1001 C C . LEU A 1 137 ? 9.453 3.782 -6.425 1.00 96.81 137 LEU A C 1
ATOM 1003 O O . LEU A 1 137 ? 9.359 4.609 -7.339 1.00 96.81 137 LEU A O 1
ATOM 1007 N N . PRO A 1 138 ? 10.649 3.293 -6.070 1.00 92.31 138 PRO A N 1
ATOM 1008 C CA . PRO A 1 138 ? 11.867 3.631 -6.794 1.00 92.31 138 PRO A CA 1
ATOM 1009 C C . PRO A 1 138 ? 11.950 2.913 -8.157 1.00 92.31 138 PRO A C 1
ATOM 1011 O O . PRO A 1 138 ? 12.306 1.740 -8.237 1.00 92.31 138 PRO A O 1
ATOM 1014 N N . GLY A 1 139 ? 11.722 3.658 -9.245 1.00 88.25 139 GLY A N 1
ATOM 1015 C CA . GLY A 1 139 ? 11.964 3.202 -10.622 1.00 88.25 139 GLY A CA 1
ATOM 1016 C C . GLY A 1 139 ? 10.914 2.228 -11.168 1.00 88.25 139 GLY A C 1
ATOM 1017 O O . GLY A 1 139 ? 9.733 2.335 -10.836 1.00 88.25 139 GLY A O 1
ATOM 1018 N N . ASP A 1 140 ? 11.367 1.315 -12.034 1.00 88.69 140 ASP A N 1
ATOM 1019 C CA . ASP A 1 140 ? 10.561 0.218 -12.576 1.00 88.69 140 ASP A CA 1
ATOM 1020 C C . ASP A 1 140 ? 10.609 -0.946 -11.587 1.00 88.69 140 ASP A C 1
ATOM 1022 O O . ASP A 1 140 ? 11.622 -1.645 -11.471 1.00 88.69 140 ASP A O 1
ATOM 1026 N N . THR A 1 141 ? 9.526 -1.138 -10.845 1.00 93.38 141 THR A N 1
ATOM 1027 C CA . THR A 1 141 ? 9.553 -1.933 -9.622 1.00 93.38 141 THR A CA 1
ATOM 1028 C C . THR A 1 141 ? 8.658 -3.166 -9.703 1.00 93.38 141 THR A C 1
ATOM 1030 O O . THR A 1 141 ? 7.582 -3.178 -10.312 1.00 93.38 141 THR A O 1
ATOM 1033 N N . ARG A 1 142 ? 9.120 -4.241 -9.067 1.00 95.44 142 ARG A N 1
ATOM 1034 C CA . ARG A 1 142 ? 8.395 -5.499 -8.911 1.00 95.44 142 ARG A CA 1
ATOM 1035 C C . ARG A 1 142 ? 8.177 -5.748 -7.427 1.00 95.44 142 ARG A C 1
ATOM 1037 O O . ARG A 1 142 ? 9.148 -5.897 -6.702 1.00 95.44 142 ARG A O 1
ATOM 1044 N N . ILE A 1 143 ? 6.917 -5.826 -7.021 1.00 96.88 143 ILE A N 1
ATOM 1045 C CA . ILE A 1 143 ? 6.518 -6.214 -5.670 1.00 96.88 143 ILE A CA 1
ATOM 1046 C C . ILE A 1 143 ? 6.489 -7.742 -5.622 1.00 96.88 143 ILE A C 1
ATOM 1048 O O . ILE A 1 143 ? 5.728 -8.373 -6.366 1.00 96.88 143 ILE A O 1
ATOM 1052 N N . GLU A 1 144 ? 7.342 -8.330 -4.787 1.00 95.94 144 GLU A N 1
ATOM 1053 C CA . GLU A 1 144 ? 7.415 -9.777 -4.582 1.00 95.94 144 GLU A CA 1
ATOM 1054 C C . GLU A 1 144 ? 6.571 -10.170 -3.367 1.00 95.94 144 GLU A C 1
ATOM 1056 O O . GLU A 1 144 ? 6.907 -9.829 -2.239 1.00 95.94 144 GLU A O 1
ATOM 1061 N N . LEU A 1 145 ? 5.460 -10.865 -3.608 1.00 97.25 145 LEU A N 1
ATOM 1062 C CA . LEU A 1 145 ? 4.510 -11.263 -2.575 1.00 97.25 145 LEU A CA 1
ATOM 1063 C C . LEU A 1 145 ? 4.989 -12.511 -1.837 1.00 97.25 145 LEU A C 1
ATOM 1065 O O . LEU A 1 145 ? 5.152 -13.571 -2.446 1.00 97.25 145 LEU A O 1
ATOM 1069 N N . VAL A 1 146 ? 5.131 -12.407 -0.518 1.00 96.38 146 VAL A N 1
ATOM 1070 C CA . VAL A 1 146 ? 5.539 -13.533 0.336 1.00 96.38 146 VAL A CA 1
ATOM 1071 C C . VAL A 1 146 ? 4.354 -14.384 0.801 1.00 96.38 146 VAL A C 1
ATOM 1073 O O . VAL A 1 146 ? 4.548 -15.512 1.245 1.00 96.38 146 VAL A O 1
ATOM 1076 N N . ASP A 1 147 ? 3.136 -13.849 0.696 1.00 95.44 147 ASP A N 1
ATOM 1077 C CA . ASP A 1 147 ? 1.862 -14.520 0.977 1.00 95.44 147 ASP A CA 1
ATOM 1078 C C . ASP A 1 147 ? 0.739 -13.854 0.157 1.00 95.44 147 ASP A C 1
ATOM 1080 O O . ASP A 1 147 ? 0.918 -12.762 -0.393 1.00 95.44 147 ASP A O 1
ATOM 1084 N N . LEU A 1 148 ? -0.449 -14.455 0.112 1.00 95.06 148 LEU A N 1
ATOM 1085 C CA . LEU A 1 148 ? -1.631 -13.848 -0.494 1.00 95.06 148 LEU A CA 1
ATOM 1086 C C . LEU A 1 148 ? -1.893 -12.462 0.103 1.00 95.06 148 LEU A C 1
ATOM 1088 O O . LEU A 1 148 ? -1.869 -12.271 1.322 1.00 95.06 148 LEU A O 1
ATOM 1092 N N . LEU A 1 149 ? -2.155 -11.483 -0.765 1.00 96.69 149 LEU A N 1
ATOM 1093 C CA . LEU A 1 149 ? -2.577 -10.162 -0.316 1.00 96.69 149 LEU A CA 1
ATOM 1094 C C . LEU A 1 149 ? -3.941 -10.258 0.388 1.00 96.69 149 LEU A C 1
ATOM 1096 O O . LEU A 1 149 ? -4.783 -11.073 -0.009 1.00 96.69 149 LEU A O 1
ATOM 1100 N N . PRO A 1 150 ? -4.193 -9.410 1.396 1.00 97.00 150 PRO A N 1
ATOM 1101 C CA . PRO A 1 150 ? -5.494 -9.329 2.042 1.00 97.00 150 PRO A CA 1
ATOM 1102 C C . PRO A 1 150 ? -6.589 -9.029 1.014 1.00 97.00 150 PRO A C 1
ATOM 1104 O O . PRO A 1 150 ? -6.384 -8.278 0.057 1.00 97.00 150 PRO A O 1
ATOM 1107 N N . ALA A 1 151 ? -7.769 -9.616 1.205 1.00 97.06 151 ALA A N 1
ATOM 1108 C CA . ALA A 1 151 ? -8.902 -9.348 0.329 1.00 97.06 151 ALA A CA 1
ATOM 1109 C C . ALA A 1 151 ? -9.305 -7.869 0.419 1.00 97.06 151 ALA A C 1
ATOM 1111 O O . ALA A 1 151 ? -9.390 -7.315 1.511 1.00 97.06 151 ALA A O 1
ATOM 1112 N N . ILE A 1 152 ? -9.595 -7.235 -0.716 1.00 96.44 152 ILE A N 1
ATOM 1113 C CA . ILE A 1 152 ? -10.053 -5.842 -0.744 1.00 96.44 152 ILE A CA 1
ATOM 1114 C C . ILE A 1 152 ? -11.529 -5.802 -0.340 1.00 96.44 152 ILE A C 1
ATOM 1116 O O . ILE A 1 152 ? -12.388 -6.326 -1.052 1.00 96.44 152 ILE A O 1
ATOM 1120 N N . THR A 1 153 ? -11.823 -5.178 0.798 1.00 95.69 153 THR A N 1
ATOM 1121 C CA . THR A 1 153 ? -13.184 -5.014 1.337 1.00 95.69 153 THR A CA 1
ATOM 1122 C C . THR A 1 153 ? -13.626 -3.551 1.382 1.00 95.69 153 THR A C 1
ATOM 1124 O O . THR A 1 153 ? -14.821 -3.276 1.496 1.00 95.69 153 THR A O 1
ATOM 1127 N N . ALA A 1 154 ? -12.689 -2.611 1.230 1.00 93.44 154 ALA A N 1
ATOM 1128 C CA . ALA A 1 154 ? -12.955 -1.182 1.143 1.00 93.44 154 ALA A CA 1
ATOM 1129 C C . ALA A 1 154 ? -13.796 -0.822 -0.097 1.00 93.44 154 ALA A C 1
ATOM 1131 O O . ALA A 1 154 ? -13.361 -0.955 -1.245 1.00 93.44 154 ALA A O 1
ATOM 1132 N N . ALA A 1 155 ? -15.022 -0.347 0.130 1.00 91.94 155 ALA A N 1
ATOM 1133 C CA . ALA A 1 155 ? -15.940 0.012 -0.944 1.00 91.94 155 ALA A CA 1
ATOM 1134 C C . ALA A 1 155 ? -15.399 1.184 -1.781 1.00 91.94 155 ALA A C 1
ATOM 1136 O O . ALA A 1 155 ? -15.029 2.227 -1.250 1.00 91.94 155 ALA A O 1
ATOM 1137 N N . GLY A 1 156 ? -15.386 1.017 -3.106 1.00 94.25 156 GLY A N 1
ATOM 1138 C CA . GLY A 1 156 ? -14.926 2.054 -4.034 1.00 94.25 156 GLY A CA 1
ATOM 1139 C C . GLY A 1 156 ? -13.410 2.280 -4.050 1.00 94.25 156 GLY A C 1
ATOM 1140 O O . GLY A 1 156 ? -12.967 3.219 -4.710 1.00 94.25 156 GLY A O 1
ATOM 1141 N N . LEU A 1 157 ? -12.622 1.444 -3.359 1.00 97.25 157 LEU A N 1
ATOM 1142 C CA . LEU A 1 157 ? -11.164 1.543 -3.364 1.00 97.25 157 LEU A CA 1
ATOM 1143 C C . LEU A 1 157 ? -10.613 1.367 -4.780 1.00 97.25 157 LEU A C 1
ATOM 1145 O O . LEU A 1 157 ? -10.871 0.363 -5.444 1.00 97.25 157 LEU A O 1
ATOM 1149 N N . THR A 1 158 ? -9.805 2.330 -5.213 1.00 97.94 158 THR A N 1
ATOM 1150 C CA . THR A 1 158 ? -9.050 2.246 -6.466 1.00 97.94 158 THR A CA 1
ATOM 1151 C C . THR A 1 158 ? -7.573 2.014 -6.170 1.00 97.94 158 THR A C 1
ATOM 1153 O O . THR A 1 158 ? -6.960 2.792 -5.448 1.00 97.94 158 THR A O 1
ATOM 1156 N N . ILE A 1 159 ? -6.978 0.970 -6.749 1.00 97.56 159 ILE A N 1
ATOM 1157 C CA . ILE A 1 159 ? -5.522 0.768 -6.738 1.00 97.56 159 ILE A CA 1
ATOM 1158 C C . ILE A 1 159 ? -4.976 1.312 -8.056 1.00 97.56 159 ILE A C 1
ATOM 1160 O O . ILE A 1 159 ? -5.157 0.701 -9.109 1.00 97.56 159 ILE A O 1
ATOM 1164 N N . ASP A 1 160 ? -4.348 2.484 -8.007 1.00 96.06 160 ASP A N 1
ATOM 1165 C CA . ASP A 1 160 ? -3.977 3.248 -9.194 1.00 96.06 160 ASP A CA 1
ATOM 1166 C C . ASP A 1 160 ? -2.472 3.183 -9.482 1.00 96.06 160 ASP A C 1
ATOM 1168 O O . ASP A 1 160 ? -1.690 4.061 -9.105 1.00 96.06 160 ASP A O 1
ATOM 1172 N N . GLY A 1 161 ? -2.072 2.151 -10.227 1.00 93.38 161 GLY A N 1
ATOM 1173 C CA . GLY A 1 161 ? -0.702 1.985 -10.720 1.00 93.38 161 GLY A CA 1
ATOM 1174 C C . GLY A 1 161 ? -0.244 3.064 -11.710 1.00 93.38 161 GLY A C 1
ATOM 1175 O O . GLY A 1 161 ? 0.953 3.171 -11.967 1.00 93.38 161 GLY A O 1
ATOM 1176 N N . THR A 1 162 ? -1.154 3.885 -12.253 1.00 93.38 162 THR A N 1
ATOM 1177 C CA . THR A 1 162 ? -0.791 4.967 -13.187 1.00 93.38 162 THR A CA 1
ATOM 1178 C C . THR A 1 162 ? -0.136 6.157 -12.487 1.00 93.38 162 THR A C 1
ATOM 1180 O O . THR A 1 162 ? 0.494 6.990 -13.136 1.00 93.38 162 THR A O 1
ATOM 1183 N N . THR A 1 163 ?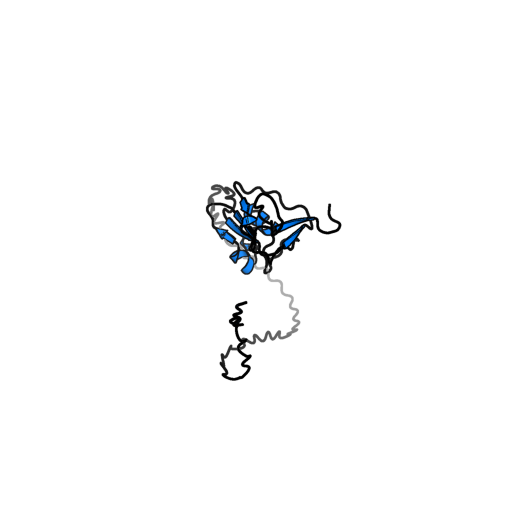 -0.238 6.208 -11.156 1.00 95.50 163 THR A N 1
ATOM 1184 C CA . THR A 1 163 ? 0.416 7.223 -10.321 1.00 95.50 163 THR A CA 1
ATOM 1185 C C . THR A 1 163 ? 1.914 7.000 -10.132 1.00 95.50 163 THR A C 1
ATOM 1187 O O . THR A 1 163 ? 2.609 7.937 -9.737 1.00 95.50 163 THR A O 1
ATOM 1190 N N . GLN A 1 164 ? 2.423 5.804 -10.451 1.00 95.94 164 GLN A N 1
ATOM 1191 C CA . GLN A 1 164 ? 3.840 5.484 -10.316 1.00 95.94 164 GLN A CA 1
ATOM 1192 C C . GLN A 1 164 ? 4.700 6.394 -11.214 1.00 95.94 164 GLN A C 1
ATOM 1194 O O . GLN A 1 164 ? 4.469 6.456 -12.429 1.00 95.94 164 GLN A O 1
ATOM 1199 N N . PRO A 1 165 ? 5.738 7.057 -10.668 1.00 94.12 165 PRO A N 1
ATOM 1200 C CA . PRO A 1 165 ? 6.702 7.796 -11.473 1.00 94.12 165 PRO A CA 1
ATOM 1201 C C . PRO A 1 165 ? 7.296 6.932 -12.594 1.00 94.12 165 PRO A C 1
ATOM 1203 O O . PRO A 1 165 ? 7.782 5.833 -12.351 1.00 94.12 165 PRO A O 1
ATOM 1206 N N . GLY A 1 166 ? 7.264 7.440 -13.829 1.00 89.81 166 GLY A N 1
ATOM 1207 C CA . GLY A 1 166 ? 7.720 6.710 -15.021 1.00 89.81 166 GLY A CA 1
ATOM 1208 C C . GLY A 1 166 ? 6.605 6.012 -15.808 1.00 89.81 166 GLY A C 1
ATOM 1209 O O . GLY A 1 166 ? 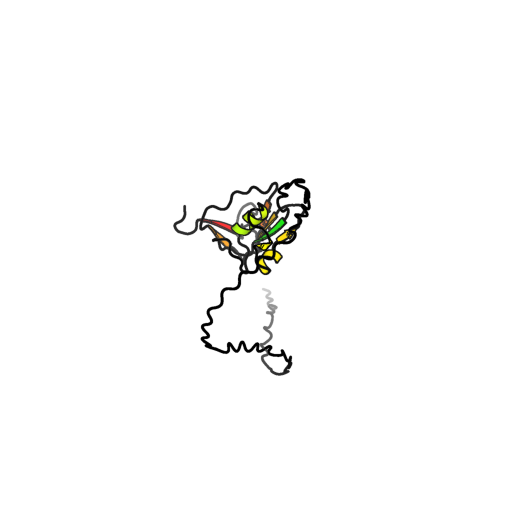6.825 5.645 -16.964 1.00 89.81 166 GLY A O 1
ATOM 1210 N N . TYR A 1 167 ? 5.393 5.896 -15.251 1.00 90.12 167 TYR A N 1
ATOM 1211 C CA . TYR A 1 167 ? 4.242 5.375 -15.985 1.00 90.12 167 TYR A CA 1
ATOM 1212 C C . TYR A 1 167 ? 3.929 6.222 -17.227 1.00 90.12 167 TYR A C 1
ATOM 1214 O O . TYR A 1 167 ? 4.013 7.451 -17.212 1.00 90.12 167 TYR A O 1
ATOM 1222 N N . GLY A 1 168 ? 3.533 5.559 -18.316 1.00 81.19 168 GLY A N 1
ATOM 1223 C CA . GLY A 1 168 ? 3.121 6.239 -19.546 1.00 81.19 168 GLY A CA 1
ATOM 1224 C C . GLY A 1 168 ? 4.271 6.652 -20.466 1.00 81.19 168 GLY A C 1
ATOM 1225 O O . GLY A 1 168 ? 4.007 7.229 -21.522 1.00 81.19 168 GLY A O 1
ATOM 1226 N N . ALA A 1 169 ? 5.523 6.314 -20.132 1.00 76.62 169 ALA A N 1
ATOM 1227 C CA . ALA A 1 169 ? 6.599 6.327 -21.115 1.00 76.62 169 ALA A CA 1
ATOM 1228 C C . ALA A 1 169 ? 6.198 5.427 -22.299 1.00 76.62 169 ALA A C 1
ATOM 1230 O O . ALA A 1 169 ? 5.815 4.267 -22.124 1.00 76.62 169 ALA A O 1
ATOM 1231 N N . VAL A 1 170 ? 6.210 5.985 -23.510 1.00 68.62 170 VAL A N 1
ATOM 1232 C CA . VAL A 1 170 ? 5.884 5.232 -24.725 1.00 68.62 170 VAL A CA 1
ATOM 1233 C C . VAL A 1 170 ? 7.096 4.375 -25.068 1.00 68.62 170 VAL A C 1
ATOM 1235 O O . VAL A 1 170 ? 8.212 4.882 -25.121 1.00 68.62 170 VAL A O 1
ATOM 1238 N N . SER A 1 171 ? 6.890 3.077 -25.290 1.00 63.53 171 SER A N 1
ATOM 1239 C CA . SER A 1 171 ? 7.973 2.192 -25.728 1.00 63.53 171 SER A CA 1
ATOM 1240 C C . SER A 1 171 ? 8.597 2.694 -27.038 1.00 63.53 171 SER A C 1
ATOM 1242 O O . SER A 1 171 ? 7.876 2.884 -28.012 1.00 63.53 171 SER A O 1
ATOM 1244 N N . ASP A 1 172 ? 9.932 2.747 -27.121 1.00 65.38 172 ASP A N 1
ATOM 1245 C CA . ASP A 1 172 ? 10.684 2.973 -28.378 1.00 65.38 172 ASP A CA 1
ATOM 1246 C C . ASP A 1 172 ? 10.533 1.817 -29.393 1.00 65.38 172 ASP A C 1
ATOM 1248 O O . ASP A 1 172 ? 11.124 1.803 -30.476 1.00 65.38 172 ASP A O 1
ATOM 1252 N N . LYS A 1 173 ? 9.749 0.795 -29.037 1.00 66.69 173 LYS A N 1
ATOM 1253 C CA . LYS A 1 173 ? 9.464 -0.355 -29.884 1.00 66.69 173 LYS A CA 1
ATOM 1254 C C . LYS A 1 173 ? 8.522 0.095 -31.008 1.00 66.69 173 LYS A C 1
ATOM 1256 O O . LYS A 1 173 ? 7.505 0.716 -30.705 1.00 66.69 173 LYS A O 1
ATOM 1261 N N . PRO A 1 174 ? 8.796 -0.240 -32.283 1.00 60.66 174 PRO A N 1
ATOM 1262 C CA . PRO A 1 174 ? 7.921 0.105 -33.401 1.00 60.66 174 PRO A CA 1
ATOM 1263 C C . PRO A 1 174 ? 6.623 -0.711 -33.316 1.00 60.66 174 PRO A C 1
ATOM 1265 O O . PRO A 1 174 ? 6.463 -1.746 -33.957 1.00 60.66 174 PRO A O 1
ATOM 1268 N N . ALA A 1 175 ? 5.708 -0.266 -32.461 1.00 62.88 175 ALA A N 1
ATOM 1269 C CA . ALA A 1 175 ? 4.346 -0.746 -32.358 1.00 62.88 175 ALA A CA 1
ATOM 1270 C C . ALA A 1 175 ? 3.447 0.234 -33.116 1.00 62.88 175 ALA A C 1
ATOM 1272 O O . ALA A 1 175 ? 3.574 1.447 -32.981 1.00 62.88 175 ALA A O 1
ATOM 1273 N N . ALA A 1 176 ? 2.518 -0.293 -33.911 1.00 69.50 176 ALA A N 1
ATOM 1274 C CA . ALA A 1 176 ? 1.572 0.507 -34.690 1.00 69.50 176 ALA A CA 1
ATOM 1275 C C . ALA A 1 176 ? 0.578 1.319 -33.824 1.00 69.50 176 ALA A C 1
ATOM 1277 O O . ALA A 1 176 ? -0.246 2.043 -34.376 1.00 69.50 176 ALA A O 1
ATOM 1278 N N . LEU A 1 177 ? 0.654 1.210 -32.489 1.00 73.62 177 LEU A N 1
ATOM 1279 C CA . LEU A 1 177 ? -0.122 1.962 -31.502 1.00 73.62 177 LEU A CA 1
ATOM 1280 C C . LEU A 1 177 ? 0.760 2.281 -30.276 1.00 73.62 177 LEU A C 1
ATOM 1282 O O . LEU A 1 177 ? 1.520 1.405 -29.851 1.00 73.62 177 LEU A O 1
ATOM 1286 N N . PRO A 1 178 ? 0.659 3.487 -29.683 1.00 71.38 178 PRO A N 1
ATOM 1287 C CA . PRO A 1 178 ? 1.353 3.816 -28.442 1.00 71.38 178 PRO A CA 1
ATOM 1288 C C . PRO A 1 178 ? 0.750 3.006 -27.288 1.00 71.38 178 PRO A C 1
ATOM 1290 O O . PRO A 1 178 ? -0.383 3.248 -26.875 1.00 71.38 178 PRO A O 1
ATOM 1293 N N . ILE A 1 179 ? 1.504 2.030 -26.781 1.00 78.69 179 ILE A N 1
ATOM 1294 C CA . ILE A 1 179 ? 1.142 1.262 -25.586 1.00 78.69 179 ILE A CA 1
ATOM 1295 C C . ILE A 1 179 ? 1.947 1.836 -24.411 1.00 78.69 179 ILE A C 1
ATOM 1297 O O . ILE A 1 179 ? 3.180 1.868 -24.501 1.00 78.69 179 ILE A O 1
ATOM 1301 N N . PRO A 1 180 ? 1.289 2.300 -23.332 1.00 77.38 180 PRO A N 1
ATOM 1302 C CA . PRO A 1 180 ? 1.970 2.699 -22.105 1.00 77.38 180 PRO A CA 1
ATOM 1303 C C . PRO A 1 180 ? 2.815 1.551 -21.545 1.00 77.38 180 PRO A C 1
ATOM 1305 O O . PRO A 1 180 ? 2.341 0.415 -21.477 1.00 77.38 180 PRO A O 1
ATOM 1308 N N . VAL A 1 181 ? 4.046 1.836 -21.121 1.00 81.38 181 VAL A N 1
ATOM 1309 C CA . VAL A 1 181 ? 4.866 0.862 -20.387 1.00 81.38 181 VAL A CA 1
ATOM 1310 C C . VAL A 1 181 ? 4.407 0.828 -18.924 1.00 81.38 181 VAL A C 1
ATOM 1312 O O . VAL A 1 181 ? 4.443 1.870 -18.263 1.00 81.38 181 VAL A O 1
ATOM 1315 N N . PRO A 1 182 ? 3.954 -0.327 -18.398 1.00 84.56 182 PRO A N 1
ATOM 1316 C CA . PRO A 1 182 ? 3.704 -0.472 -16.972 1.00 84.56 182 PRO A CA 1
ATOM 1317 C C . PRO A 1 182 ? 5.036 -0.501 -16.219 1.00 84.56 182 PRO A C 1
ATOM 1319 O O . PRO A 1 182 ? 5.965 -1.200 -16.616 1.00 84.56 182 PRO A O 1
ATOM 1322 N N . VAL A 1 183 ? 5.099 0.239 -15.117 1.00 92.00 183 VAL A N 1
ATOM 1323 C CA . VAL A 1 183 ? 6.306 0.402 -14.285 1.00 92.00 183 VAL A CA 1
ATOM 1324 C C . VAL A 1 183 ? 6.163 -0.228 -12.895 1.00 92.00 183 VAL A C 1
ATOM 1326 O O . VAL A 1 183 ? 7.123 -0.274 -12.137 1.00 92.00 183 VAL A O 1
ATOM 1329 N N . VAL A 1 184 ? 4.980 -0.760 -12.571 1.00 93.56 184 VAL A N 1
ATOM 1330 C CA . VAL A 1 184 ? 4.731 -1.576 -11.374 1.00 93.56 184 VAL A CA 1
ATOM 1331 C C . VAL A 1 184 ? 4.276 -2.957 -11.820 1.00 93.56 184 VAL A C 1
ATOM 1333 O O . VAL A 1 184 ? 3.383 -3.085 -12.660 1.00 93.56 184 VAL A O 1
ATOM 1336 N N . SER A 1 185 ? 4.874 -3.996 -11.248 1.00 94.25 185 SER A N 1
ATOM 1337 C CA . SER A 1 185 ? 4.438 -5.383 -11.419 1.00 94.25 185 SER A CA 1
ATOM 1338 C C . SER A 1 185 ? 4.338 -6.088 -10.073 1.00 94.25 185 SER A C 1
ATOM 1340 O O . SER A 1 185 ? 5.036 -5.727 -9.131 1.00 94.25 185 SER A O 1
ATOM 1342 N N . ILE A 1 186 ? 3.469 -7.092 -9.989 1.00 95.12 186 ILE A N 1
ATOM 1343 C CA . ILE A 1 186 ? 3.283 -7.921 -8.797 1.00 95.12 186 ILE A CA 1
ATOM 1344 C C . ILE A 1 186 ? 3.562 -9.367 -9.203 1.00 95.12 186 ILE A C 1
ATOM 1346 O O . ILE A 1 186 ? 3.099 -9.813 -10.255 1.00 95.12 186 ILE A O 1
ATOM 1350 N N . THR A 1 187 ? 4.335 -10.089 -8.399 1.00 95.19 187 THR A N 1
ATOM 1351 C CA . THR A 1 187 ? 4.632 -11.511 -8.604 1.00 95.19 187 THR A CA 1
ATOM 1352 C C . THR A 1 187 ? 4.713 -12.221 -7.258 1.00 95.19 187 THR A C 1
ATOM 1354 O O . THR A 1 187 ? 5.076 -11.575 -6.279 1.00 95.19 187 THR A O 1
ATOM 1357 N N . PRO A 1 188 ? 4.456 -13.533 -7.180 1.00 96.19 188 PRO A N 1
ATOM 1358 C CA . PRO A 1 188 ? 4.876 -14.312 -6.022 1.00 96.19 188 PRO A CA 1
ATOM 1359 C C . PRO A 1 188 ? 6.396 -14.241 -5.836 1.00 96.19 188 PRO A C 1
ATOM 1361 O O . PRO A 1 188 ? 7.144 -14.237 -6.824 1.00 96.19 188 PRO A O 1
ATOM 1364 N N . SER A 1 189 ? 6.850 -14.196 -4.585 1.00 94.38 189 SER A N 1
ATOM 1365 C CA . SER A 1 189 ? 8.256 -14.379 -4.233 1.00 94.38 189 SER A CA 1
ATOM 1366 C C . SER A 1 189 ? 8.750 -15.763 -4.674 1.00 94.38 189 SER A C 1
ATOM 1368 O O . SER A 1 189 ? 7.970 -16.719 -4.738 1.00 94.38 189 SER A O 1
ATOM 1370 N N . PRO A 1 190 ? 10.056 -15.925 -4.952 1.00 93.12 190 PRO A N 1
ATOM 1371 C CA . PRO A 1 190 ? 10.615 -17.219 -5.328 1.00 93.12 190 PRO A CA 1
ATOM 1372 C C . PRO A 1 190 ? 10.279 -18.326 -4.316 1.00 93.12 190 PRO A C 1
ATOM 1374 O O . PRO A 1 190 ? 10.630 -18.235 -3.142 1.00 93.12 190 PRO A O 1
ATOM 1377 N N . GLY A 1 191 ? 9.641 -19.400 -4.791 1.00 90.62 191 GLY A N 1
ATOM 1378 C CA . GLY A 1 191 ? 9.257 -20.547 -3.959 1.00 90.62 191 GLY A CA 1
ATOM 1379 C C . GLY A 1 191 ? 7.888 -20.433 -3.278 1.00 90.62 191 GLY A C 1
ATOM 1380 O O . GLY A 1 191 ? 7.552 -21.323 -2.500 1.00 90.62 191 GLY A O 1
ATOM 1381 N N . ILE A 1 192 ? 7.115 -19.386 -3.582 1.00 86.75 192 ILE A N 1
ATOM 1382 C CA . ILE A 1 192 ? 5.720 -19.194 -3.165 1.00 86.75 192 ILE A CA 1
ATOM 1383 C C . ILE A 1 192 ? 4.820 -19.335 -4.408 1.00 86.75 192 ILE A C 1
ATOM 1385 O O . ILE A 1 192 ? 5.139 -18.764 -5.453 1.00 86.75 192 ILE A O 1
ATOM 1389 N N . GLU A 1 193 ? 3.738 -20.118 -4.312 1.00 71.88 193 GLU A N 1
ATOM 1390 C CA . GLU A 1 193 ? 2.732 -20.331 -5.377 1.00 71.88 193 GLU A CA 1
ATOM 1391 C C . GLU A 1 193 ? 1.353 -19.798 -4.977 1.00 71.88 193 GLU A C 1
ATOM 1393 O O . GLU A 1 193 ? 0.944 -20.039 -3.817 1.00 71.88 193 GLU A O 1
#

Sequence (193 aa):
MNSNLTSGLQAPKPQGLNSRGRHEAGKSKIDDCKEKSTARSLSIAALWLGTLTSAITLAIAPKVIAQADNLSEVLLELPVVDITVNSDLDGPITPDQTLTLREAIEVANGTLPLNALSPTESALVTPSATPQIRFALPGDTRIELVDLLPAITAAGLTIDGTTQPGYGAVSDKPAALPIPVPVVSITPSPGIE

Secondary structure (DSSP, 8-state):
----------PPPPPP----------------------------------------------------------------EEEEE------S---SS---HHHHHHHHTTSS-GGGS-HHHHTTEEE-SS-EEEE--SSSEEEEESSPPPP--STT-EEEGGGSTTTTPBPSS--SS-PBPP-EEEEEPTT--

Radius of gyration: 32.81 Å; chains: 1; bounding box: 62×49×126 Å

pLDDT: mean 76.41, std 21.03, range [44.44, 98.62]

Foldseek 3Di:
DDDDDDDDDDDDDDDDDDDDDDDDDDDDDDDPPPPPPPPDDDDDDDDDDDDDDDDDDDDDDPPPPPPPPDPPDPPVPQQQKEAEFADLEEDPDQADQGQHPLNLQCNNRVNDPLVRHHPNRNVRIDGDPAAEYAYAYPWLGERAYQDDRDDRPRPRYYYDQCRYPQWQPFDPPPDPDGDTDRSYHYDHHPPGD